Protein 5DLB (pdb70)

Radius of gyration: 21.15 Å; Cα contacts (8 Å, |Δi|>4): 515; chains: 1; bounding box: 57×49×42 Å

Secondary structure (DSSP, 8-state):
--EEEEEHHHHHHHHHHHT-----GGG----S--SHHHHHHHHHHHHHHHHHTTSB-TT-PBPHHHHHHHHHHHS-SEEEEEEEE---EEEEEEE-TTT---EEEEEEETTEEEEEEE---SGGGHHHHHHTTS--PPBP-S--EEEEHHHHHHHHHHHHTT--HHHHHHHHT--GGGHHHHHHHTSSS-EEEEEEEEE-SSS---B-S--EEEEEETTEEEEEEEEE-TTS-EEEEEEE--HHHHHHHHHHHHHTSSS----

Solvent-accessible surface area: 12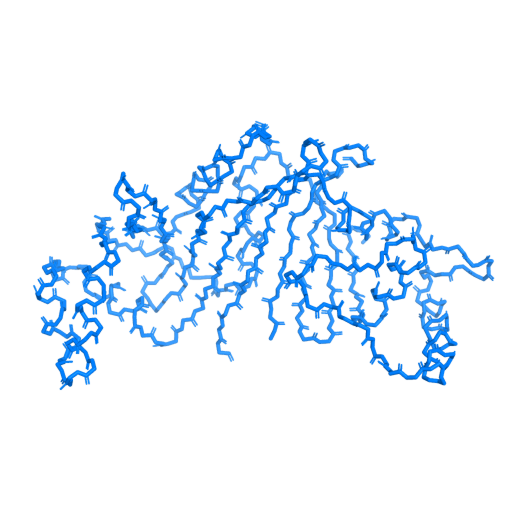787 Å² total; per-residue (Å²): 157,63,48,25,105,3,42,11,41,6,0,18,4,1,0,60,85,34,62,3,46,88,13,27,152,2,0,37,11,106,65,51,60,93,52,96,77,88,23,78,67,20,63,49,125,6,119,79,45,2,63,94,99,60,22,13,51,116,131,36,89,18,49,100,47,5,12,30,11,0,65,1,0,17,99,24,69,47,27,0,17,1,74,15,71,46,157,119,44,57,0,1,2,0,9,4,58,63,96,62,116,51,0,0,12,0,28,13,88,57,106,81,0,39,0,42,3,57,93,4,85,39,25,153,19,2,18,103,14,2,16,84,11,18,54,85,110,86,51,2,110,34,77,116,38,66,23,40,124,147,53,17,58,145,7,61,53,70,63,191,101,65,68,62,54,87,40,2,5,80,69,40,52,9,83,121,94,3,38,74,9,2,90,6,6,96,56,53,96,92,9,43,0,80,0,35,0,0,2,54,64,84,61,60,74,57,73,6,93,29,23,4,20,2,9,3,3,99,34,5,23,0,3,20,34,26,67,130,36,208,77,20,36,57,45,18,44,15,19,24,3,48,81,160,28,2,9,57,8,0,68,110,9,4,62,92,9,103,53,27,90,27,94

Nearest PDB structures (foldseek):
  5dlb-assembly1_A  TM=1.004E+00  e=1.150E-56  Mycobacterium marinum M
  4l4w-assembly1_A  TM=9.235E-01  e=9.247E-38  Mycolicibacterium smegmatis MC2 155
  4w4j-assembly2_B  TM=9.077E-01  e=9.979E-37  Mycolicibacterium smegmatis MC2 155
  4rcl-assembly1_A  TM=8.877E-01  e=6.692E-36  Mycolicibacterium smegmatis MC2 155
  4rcl-assembly2_B  TM=8.724E-01  e=5.735E-31  Mycolicibacterium smegmatis MC2 155

B-factor: mean 40.36, std 13.99, range [22.15, 113.04]

Foldseek 3Di:
DQKDKDFLLLLCLLCVVLPFNDFPVQLVSDDPDDDVVVVVVSNVVNQVVCVVVVQADPVGDGNPNSSVQSCQRRPAQKKKWKCKDAPNWTKMWGARPVPDCGIWIWIHDPRMIMIGSDNDDALLVCPVVNCPRFDPFAWFDDDKDKDWPVLVVVLVVCVVVVDDPVVSCVVVPDPPVCVVVVVFQVDDRKMKMWIKMWGCDVVDIDIQPWIKMWMQGPRGIWIWGWDQDPVGTIMIMIDIPDSVVVRVSVLVNLCVDPVRDPD

InterPro domains:
  IPR025734 EspG family [PF14011] (11-272)

Sequence (263 aa):
PNAVELTVENAWFIAEMVGAGTFPWVLAITTPYSDEAQRSAFFARQRDELTQLGLLSSDGVVNPAVAEWIKVVCFPERWLDLRYVGPLLRGIVAQSAGIMFNTVVALRNAQLVTFTAMDIDDPRALVPVLGVGLSARPPARFEEFSMPMRVGARADERLRSGESLDEVLDYLGIPVSARPVVQAVFSGPRSYVEIVAGCNRDGEHTTTDVGLSIVDTTAGRVLVSPSRAFDGEWVSTFSAGTPFATAVAIDQLIANLPDGQWF

Structure (mmCIF, N/CA/C/O backbone):
data_5DLB
#
_entry.id   5DLB
#
_cell.length_a   112.206
_cell.length_b   46.019
_cell.length_c   58.006
_cell.angle_alpha   90.000
_cell.angle_beta   92.240
_cell.angle_gamma   90.000
#
_symmetry.space_group_name_H-M   'C 1 2 1'
#
loop_
_entity.id
_entity.type
_entity.pdbx_description
1 polymer 'chaperone EspG3'
2 non-polymer '3-CYCLOHEXYL-1-PROPYLSULFONIC ACID'
3 non-polymer GLYCEROL
4 non-polymer 'SULFATE ION'
5 non-polymer 'PLATINUM (II) ION'
6 non-polymer 'THIOCYANATE ION'
7 water water
#
loop_
_atom_site.group_PDB
_atom_site.id
_atom_site.type_symbol
_atom_site.label_atom_id
_atom_site.label_alt_id
_atom_site.label_comp_id
_atom_site.label_asym_id
_atom_site.label_entity_id
_atom_site.label_seq_id
_atom_site.pdbx_PDB_ins_code
_atom_site.Cartn_x
_atom_site.Cartn_y
_atom_site.Cartn_z
_atom_site.occupancy
_atom_site.B_iso_or_equiv
_atom_site.auth_seq_id
_atom_site.auth_comp_id
_atom_site.auth_asym_id
_atom_site.auth_atom_id
_atom_site.pdbx_PDB_model_num
ATOM 1 N N . PRO A 1 22 ? 8.781 61.594 -9.236 1.00 49.49 5 PRO A N 1
ATOM 2 C CA . PRO A 1 22 ? 8.644 62.374 -10.485 1.00 49.06 5 PRO A CA 1
ATOM 3 C C . PRO A 1 22 ? 9.701 61.974 -11.543 1.00 46.37 5 PRO A C 1
ATOM 4 O O . PRO A 1 22 ? 9.479 62.116 -12.742 1.00 47.40 5 PRO A O 1
ATOM 8 N N . ASN A 1 23 ? 10.842 61.551 -11.038 1.00 43.62 6 ASN A N 1
ATOM 9 C CA . ASN A 1 23 ? 11.920 60.924 -11.771 1.00 41.54 6 ASN A CA 1
ATOM 10 C C . ASN A 1 23 ? 11.861 59.402 -11.689 1.00 36.95 6 ASN A C 1
ATOM 11 O O . ASN A 1 23 ? 12.807 58.749 -12.050 1.00 35.69 6 ASN A O 1
ATOM 16 N N . ALA A 1 24 ? 10.782 58.824 -11.177 1.00 34.62 7 ALA A N 1
ATOM 17 C CA . ALA A 1 24 ? 10.675 57.372 -11.092 1.00 32.71 7 ALA A CA 1
ATOM 18 C C . ALA A 1 24 ? 9.221 56.945 -11.031 1.00 32.63 7 ALA A C 1
ATOM 19 O O . ALA A 1 24 ? 8.369 57.660 -10.469 1.00 33.03 7 ALA A O 1
ATOM 21 N N . VAL A 1 25 ? 8.974 55.763 -11.554 1.00 31.34 8 VAL A N 1
ATOM 22 C CA . VAL A 1 25 ? 7.672 55.178 -11.541 1.00 31.77 8 VAL A CA 1
ATOM 23 C C . VAL A 1 25 ? 7.837 53.702 -11.292 1.00 31.02 8 VAL A C 1
ATOM 24 O O . VAL A 1 25 ? 8.742 53.086 -11.830 1.00 29.70 8 VAL A O 1
ATOM 28 N N . GLU A 1 26 ? 6.996 53.163 -10.400 1.00 31.41 9 GLU A N 1
ATOM 29 C CA . GLU A 1 26 ? 6.887 51.718 -10.256 1.00 31.61 9 GLU A CA 1
ATOM 30 C C . GLU A 1 26 ? 5.678 51.223 -11.059 1.00 31.11 9 GLU A C 1
ATOM 31 O O . GLU A 1 26 ? 4.590 51.749 -10.913 1.00 31.49 9 GLU A O 1
ATOM 37 N N . LEU A 1 27 ? 5.840 50.139 -11.803 1.00 29.96 10 LEU A N 1
ATOM 38 C CA . LEU A 1 27 ? 4.763 49.556 -12.552 1.00 30.18 10 LEU A CA 1
ATOM 39 C C . LEU A 1 27 ? 4.700 48.069 -12.336 1.00 29.63 10 LEU A C 1
ATOM 40 O O . LEU A 1 27 ? 5.657 47.465 -11.883 1.00 28.68 10 LEU A O 1
ATOM 45 N N . THR A 1 28 ? 3.600 47.465 -12.761 1.00 30.05 11 THR A N 1
ATOM 46 C CA . THR A 1 28 ? 3.547 46.024 -12.868 1.00 30.27 11 THR A CA 1
ATOM 47 C C . THR A 1 28 ? 4.261 45.702 -14.150 1.00 29.83 11 THR A C 1
ATOM 48 O O . THR A 1 28 ? 4.411 46.570 -15.073 1.00 29.62 11 THR A O 1
ATOM 52 N N . VAL A 1 29 ? 4.677 44.456 -14.255 1.00 30.13 12 VAL A N 1
ATOM 53 C CA . VAL A 1 29 ? 5.391 44.063 -15.476 1.00 30.06 12 VAL A CA 1
ATOM 54 C C . VAL A 1 29 ? 4.404 44.084 -16.620 1.00 30.89 12 VAL A C 1
ATOM 55 O O . VAL A 1 29 ? 4.786 44.247 -17.781 1.00 30.76 12 VAL A O 1
ATOM 59 N N . GLU A 1 30 ? 3.120 43.913 -16.319 1.00 31.94 13 GLU A N 1
ATOM 60 C CA . GLU A 1 30 ? 2.105 43.906 -17.378 1.00 32.97 13 GLU A CA 1
ATOM 61 C C . GLU A 1 30 ? 1.840 45.318 -17.852 1.00 31.94 13 GLU A C 1
ATOM 62 O O . GLU A 1 30 ? 1.689 45.555 -19.057 1.00 31.83 13 GLU A O 1
ATOM 68 N N . ASN A 1 31 ? 1.795 46.247 -16.899 1.00 30.84 14 ASN A N 1
ATOM 69 C CA . ASN A 1 31 ? 1.710 47.675 -17.195 1.00 30.37 14 ASN A CA 1
ATOM 70 C C . ASN A 1 31 ? 2.859 48.096 -18.161 1.00 29.45 14 ASN A C 1
ATOM 71 O O . ASN A 1 31 ? 2.657 48.851 -19.117 1.00 29.53 14 ASN A O 1
ATOM 76 N N . ALA A 1 32 ? 4.043 47.652 -17.822 1.00 28.67 15 ALA A N 1
ATOM 77 C CA . ALA A 1 32 ? 5.251 48.002 -18.565 1.00 28.30 15 ALA A CA 1
ATOM 78 C C . ALA A 1 32 ? 5.143 47.474 -19.990 1.00 29.06 15 ALA A C 1
ATOM 79 O O . ALA A 1 32 ? 5.448 48.218 -20.962 1.00 29.48 15 ALA A O 1
ATOM 81 N N . TRP A 1 33 ? 4.719 46.215 -20.131 1.00 29.90 16 TRP A N 1
ATOM 82 C CA . TRP A 1 33 ? 4.564 45.562 -21.433 1.00 31.23 16 TRP A CA 1
ATOM 83 C C . TRP A 1 33 ? 3.590 46.348 -22.302 1.00 31.27 16 TRP A C 1
ATOM 84 O O . TRP A 1 33 ? 3.837 46.595 -23.471 1.00 31.37 16 TRP A O 1
ATOM 95 N N . PHE A 1 34 ? 2.456 46.759 -21.718 1.00 30.97 17 PHE A N 1
ATOM 96 C CA . PHE A 1 34 ? 1.471 47.575 -22.436 1.00 31.41 17 PHE A CA 1
ATOM 97 C C . PHE A 1 34 ? 2.004 48.907 -22.990 1.00 30.69 17 PHE A C 1
ATOM 98 O O . PHE A 1 34 ? 1.686 49.316 -24.106 1.00 31.30 17 PHE A O 1
ATOM 106 N N . ILE A 1 35 ? 2.826 49.584 -22.209 1.00 29.57 18 ILE A N 1
ATOM 107 C CA . ILE A 1 35 ? 3.340 50.878 -22.586 1.00 29.35 18 ILE A CA 1
ATOM 108 C C . ILE A 1 35 ? 4.383 50.674 -23.656 1.00 29.46 18 ILE A C 1
ATOM 109 O O . ILE A 1 35 ? 4.396 51.404 -24.686 1.00 29.81 18 ILE A O 1
ATOM 114 N N . ALA A 1 36 ? 5.148 49.610 -23.492 1.00 29.31 19 ALA A N 1
ATOM 115 C CA . ALA A 1 36 ? 6.135 49.228 -24.554 1.00 29.97 19 ALA A CA 1
ATOM 116 C C . ALA A 1 36 ? 5.429 49.046 -25.897 1.00 31.66 19 ALA A C 1
ATOM 117 O O . ALA A 1 36 ? 5.901 49.537 -26.965 1.00 32.10 19 ALA A O 1
ATOM 119 N N . GLU A 1 37 ? 4.310 48.348 -25.852 1.00 33.07 20 GLU A N 1
ATOM 120 C CA . GLU A 1 37 ? 3.488 48.126 -27.041 1.00 35.43 20 GLU A CA 1
ATOM 121 C C . GLU A 1 37 ? 2.966 49.488 -27.522 1.00 35.52 20 GLU A C 1
ATOM 122 O O . GLU A 1 37 ? 3.083 49.821 -28.701 1.00 36.05 20 GLU A O 1
ATOM 128 N N . MET A 1 38 ? 2.409 50.308 -26.626 1.00 35.13 21 MET A N 1
ATOM 129 C CA . MET A 1 38 ? 1.930 51.639 -27.044 1.00 35.93 21 MET A CA 1
ATOM 130 C C . MET A 1 38 ? 2.979 52.555 -27.672 1.00 36.05 21 MET A C 1
ATOM 131 O O . MET A 1 38 ? 2.648 53.271 -28.635 1.00 37.28 21 MET A O 1
ATOM 136 N N . VAL A 1 39 ? 4.219 52.495 -27.206 1.00 34.74 22 VAL A N 1
ATOM 137 C CA . VAL A 1 39 ? 5.260 53.318 -27.796 1.00 35.47 22 VAL A CA 1
ATOM 138 C C . VAL A 1 39 ? 5.854 52.724 -29.064 1.00 36.22 22 VAL A C 1
ATOM 139 O O . VAL A 1 39 ? 6.609 53.397 -29.787 1.00 37.55 22 VAL A O 1
ATOM 143 N N . GLY A 1 40 ? 5.475 51.498 -29.424 1.00 36.28 23 GLY A N 1
ATOM 144 C CA . GLY A 1 40 ? 5.999 50.930 -30.664 1.00 37.06 23 GLY A CA 1
ATOM 145 C C . GLY A 1 40 ? 7.151 49.968 -30.507 1.00 36.88 23 GLY A C 1
ATOM 146 O O . GLY A 1 40 ? 7.663 49.452 -31.522 1.00 38.25 23 GLY A O 1
ATOM 147 N N . ALA A 1 41 ? 7.511 49.617 -29.261 1.00 35.89 24 ALA A N 1
ATOM 148 C CA . ALA A 1 41 ? 8.641 48.780 -29.014 1.00 35.81 24 ALA A CA 1
ATOM 149 C C . ALA A 1 41 ? 8.133 47.396 -28.894 1.00 36.87 24 ALA A C 1
ATOM 150 O O . ALA A 1 41 ? 7.145 47.122 -28.248 1.00 37.07 24 ALA A O 1
ATOM 152 N N . GLY A 1 42 ? 8.740 46.453 -29.557 1.00 38.74 25 GLY A N 1
ATOM 153 C CA . GLY A 1 42 ? 8.090 45.141 -29.522 1.00 40.69 25 GLY A CA 1
ATOM 154 C C . GLY A 1 42 ? 8.141 44.625 -28.072 1.00 40.21 25 GLY A C 1
ATOM 155 O O . GLY A 1 42 ? 7.179 44.081 -27.508 1.00 43.02 25 GLY A O 1
ATOM 156 N N . THR A 1 43 ? 9.307 44.809 -27.491 1.00 38.86 26 THR A N 1
ATOM 157 C CA . THR A 1 43 ? 9.768 43.924 -26.450 1.00 37.62 26 THR A CA 1
ATOM 158 C C . THR A 1 43 ? 10.797 44.706 -25.657 1.00 35.30 26 THR A C 1
ATOM 159 O O . THR A 1 43 ? 11.259 45.735 -26.089 1.00 35.53 26 THR A O 1
ATOM 163 N N . PHE A 1 44 ? 11.076 44.239 -24.458 1.00 32.79 27 PHE A N 1
ATOM 164 C CA . PHE A 1 44 ? 12.146 44.796 -23.635 1.00 31.32 27 PHE A CA 1
ATOM 165 C C . PHE A 1 44 ? 13.436 44.020 -23.799 1.00 31.27 27 PHE A C 1
ATOM 166 O O . PHE A 1 44 ? 13.400 42.872 -24.274 1.00 32.41 27 PHE A O 1
ATOM 174 N N . PRO A 1 45 ? 14.571 44.625 -23.423 1.00 30.47 28 PRO A N 1
ATOM 175 C CA . PRO A 1 45 ? 15.833 43.909 -23.297 1.00 30.98 28 PRO A CA 1
ATOM 176 C C . PRO A 1 45 ? 15.637 42.551 -22.604 1.00 31.02 28 PRO A C 1
ATOM 177 O O . PRO A 1 45 ? 14.959 42.445 -21.620 1.00 30.11 28 PRO A O 1
ATOM 181 N N . TRP A 1 46 ? 16.195 41.544 -23.218 1.00 32.57 29 TRP A N 1
ATOM 182 C CA . TRP A 1 46 ? 16.122 40.186 -22.770 1.00 33.81 29 TRP A CA 1
ATOM 183 C C . TRP A 1 46 ? 16.407 40.028 -21.272 1.00 31.82 29 TRP A C 1
ATOM 184 O O . TRP A 1 46 ? 15.754 39.217 -20.576 1.00 33.01 29 TRP A O 1
ATOM 191 N N . VAL A 1 47 ? 17.410 40.757 -20.784 1.00 29.76 30 VAL A N 1
ATOM 192 C CA . VAL A 1 47 ? 17.808 40.634 -19.386 1.00 28.89 30 VAL A CA 1
ATOM 193 C C . VAL A 1 47 ? 16.617 40.787 -18.437 1.00 28.37 30 VAL A C 1
ATOM 194 O O . VAL A 1 47 ? 16.596 40.124 -17.336 1.00 28.41 30 VAL A O 1
ATOM 198 N N . LEU A 1 48 ? 15.624 41.598 -18.805 1.00 28.26 31 LEU A N 1
ATOM 199 C CA . LEU A 1 48 ? 14.466 41.824 -17.904 1.00 28.39 31 LEU A CA 1
ATOM 200 C C . LEU A 1 48 ? 13.466 40.727 -17.904 1.00 29.69 31 LEU A C 1
ATOM 201 O O . LEU A 1 48 ? 12.649 40.668 -16.995 1.00 31.56 31 LEU A O 1
ATOM 206 N N . ALA A 1 49 ? 13.467 39.856 -18.907 1.00 31.70 32 ALA A N 1
ATOM 207 C CA . ALA A 1 49 ? 12.610 38.679 -18.921 1.00 32.87 32 ALA A CA 1
ATOM 208 C C . ALA A 1 49 ? 11.132 39.114 -18.855 1.00 33.51 32 ALA A C 1
ATOM 209 O O . ALA A 1 49 ? 10.370 38.500 -18.129 1.00 35.18 32 ALA A O 1
ATOM 211 N N . ILE A 1 50 ? 10.755 40.213 -19.515 1.00 33.16 33 ILE A N 1
ATOM 212 C CA . ILE A 1 50 ? 9.407 40.720 -19.431 1.00 33.90 33 ILE A CA 1
ATOM 213 C C . ILE A 1 50 ? 8.742 40.317 -20.711 1.00 36.22 33 ILE A C 1
ATOM 214 O O . ILE A 1 50 ? 8.889 41.012 -21.723 1.00 38.45 33 ILE A O 1
ATOM 219 N N . THR A 1 51 ? 8.033 39.188 -20.680 1.00 37.87 34 THR A N 1
ATOM 220 C CA . THR A 1 51 ? 7.429 38.598 -21.857 1.00 39.39 34 THR A CA 1
ATOM 221 C C . THR A 1 51 ? 5.911 38.802 -21.863 1.00 40.06 34 THR A C 1
ATOM 222 O O . THR A 1 51 ? 5.331 39.347 -20.910 1.00 37.91 34 THR A O 1
ATOM 226 N N . THR A 1 52 ? 5.296 38.397 -22.975 1.00 41.16 35 THR A N 1
ATOM 227 C CA . THR A 1 52 ? 3.885 38.526 -23.200 1.00 42.76 35 THR A CA 1
ATOM 228 C C . THR A 1 52 ? 3.083 37.954 -22.037 1.00 43.17 35 THR A C 1
ATOM 229 O O . THR A 1 52 ? 3.277 36.804 -21.653 1.00 43.52 35 THR A O 1
ATOM 233 N N . PRO A 1 53 ? 2.214 38.786 -21.454 1.00 43.83 36 PRO A N 1
ATOM 234 C CA . PRO A 1 53 ? 1.471 38.446 -20.189 1.00 45.23 36 PRO A CA 1
ATOM 235 C C . PRO A 1 53 ? 0.440 37.344 -20.288 1.00 49.04 36 PRO A C 1
ATOM 236 O O . PRO A 1 53 ? 0.307 36.592 -19.346 1.00 52.45 36 PRO A O 1
ATOM 240 N N . TYR A 1 54 ? -0.191 37.211 -21.444 1.00 52.51 37 TYR A N 1
ATOM 241 C CA . TYR A 1 54 ? -1.336 36.3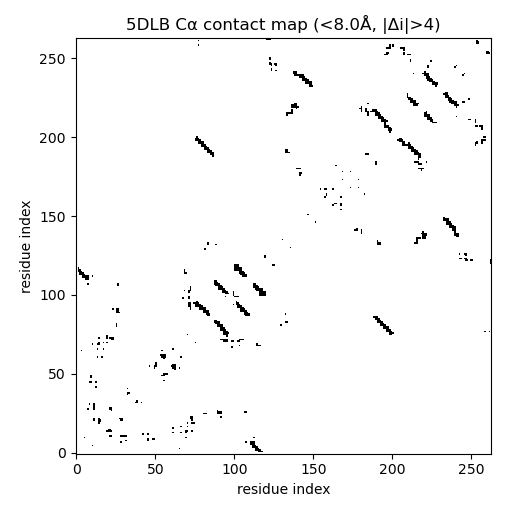42 -21.725 1.00 56.78 37 TYR A CA 1
ATOM 242 C C . TYR A 1 54 ? -0.962 35.254 -22.778 1.00 61.24 37 TYR A C 1
ATOM 243 O O . TYR A 1 54 ? 0.214 35.030 -23.033 1.00 63.36 37 TYR A O 1
ATOM 252 N N . SER A 1 55 ? -1.961 34.609 -23.397 1.00 67.00 38 SER A N 1
ATOM 253 C CA . SER A 1 55 ? -1.776 33.584 -24.462 1.00 69.90 38 SER A CA 1
ATOM 254 C C . SER A 1 55 ? -2.519 33.858 -25.823 1.00 73.75 38 SER A C 1
ATOM 255 O O . SER A 1 55 ? -1.882 34.237 -26.810 1.00 78.75 38 SER A O 1
ATOM 258 N N . ASP A 1 56 ? -3.841 33.691 -25.862 1.00 73.45 39 ASP A N 1
ATOM 259 C CA . ASP A 1 56 ? -4.624 33.735 -27.107 1.00 75.04 39 ASP A CA 1
ATOM 260 C C . ASP A 1 56 ? -4.784 35.129 -27.742 1.00 73.71 39 ASP A C 1
ATOM 261 O O . ASP A 1 56 ? -4.188 36.097 -27.270 1.00 72.45 39 ASP A O 1
ATOM 263 N N . GLU A 1 57 ? -5.570 35.202 -28.827 1.00 75.41 40 GLU A N 1
ATOM 264 C CA . GLU A 1 57 ? -6.185 36.459 -29.315 1.00 75.36 40 GLU A CA 1
ATOM 265 C C . GLU A 1 57 ? -7.245 36.896 -28.309 1.00 76.86 40 GLU A C 1
ATOM 266 O O . GLU A 1 57 ? -7.582 38.103 -28.195 1.00 76.78 40 GLU A O 1
ATOM 268 N N . ALA A 1 58 ? -7.776 35.888 -27.607 1.00 77.41 41 ALA A N 1
ATOM 269 C CA . ALA A 1 58 ? -8.818 36.049 -26.596 1.00 77.02 41 ALA A CA 1
ATOM 270 C C . ALA A 1 58 ? -8.322 36.691 -25.320 1.00 72.83 41 ALA A C 1
ATOM 271 O O . ALA A 1 58 ? -8.968 37.582 -24.772 1.00 74.40 41 ALA A O 1
ATOM 273 N N . GLN A 1 59 ? -7.168 36.250 -24.850 1.00 68.08 42 GLN A N 1
ATOM 274 C CA . GLN A 1 59 ? -6.543 36.874 -23.702 1.00 64.12 42 GLN A CA 1
ATOM 275 C C . GLN A 1 59 ? -6.034 38.264 -24.069 1.00 59.84 42 GLN A C 1
ATOM 276 O O . GLN A 1 59 ? -5.965 39.122 -23.204 1.00 58.10 42 GLN A O 1
ATOM 282 N N . ARG A 1 60 ? -5.750 38.520 -25.350 1.00 56.94 43 ARG A N 1
ATOM 283 C CA . ARG A 1 60 ? -5.119 39.792 -25.714 1.00 53.07 43 ARG A CA 1
ATOM 284 C C . ARG A 1 60 ? -6.070 40.967 -25.474 1.00 51.19 43 ARG A C 1
ATOM 285 O O . ARG A 1 60 ? -5.672 42.027 -24.948 1.00 48.69 43 ARG A O 1
ATOM 287 N N . SER A 1 61 ? -7.319 40.740 -25.831 1.00 51.68 44 SER A N 1
ATOM 288 C CA . SER A 1 61 ? -8.355 41.765 -25.815 1.00 51.75 44 SER A CA 1
ATOM 289 C C . SER A 1 61 ? -8.746 42.202 -24.350 1.00 51.05 44 SER A C 1
ATOM 290 O O . SER A 1 61 ? -8.868 43.395 -24.011 1.00 49.92 44 SER A O 1
ATOM 293 N N . ALA A 1 62 ? -8.888 41.204 -23.486 1.00 51.43 45 ALA A N 1
ATOM 294 C CA . ALA A 1 62 ? -9.102 41.424 -22.053 1.00 50.59 45 ALA A CA 1
ATOM 295 C C . ALA A 1 62 ? -7.898 42.113 -21.415 1.00 47.59 45 ALA A C 1
ATOM 296 O O . ALA A 1 62 ? -8.063 43.082 -20.670 1.00 46.94 45 ALA A O 1
ATOM 298 N N . PHE A 1 63 ? -6.690 41.656 -21.745 1.00 45.74 46 PHE A N 1
ATOM 299 C CA . PHE A 1 63 ? -5.499 42.266 -21.246 1.00 43.17 46 PHE A CA 1
ATOM 300 C C . PHE A 1 63 ? -5.498 43.729 -21.622 1.00 41.57 46 PHE A C 1
ATOM 301 O O . PHE A 1 63 ? -5.279 44.580 -20.785 1.00 40.11 46 PHE A O 1
ATOM 309 N N . PHE A 1 64 ? -5.732 44.033 -22.884 1.00 41.78 47 PHE A N 1
ATOM 310 C CA . PHE A 1 64 ? -5.713 45.430 -23.358 1.00 40.81 47 PHE A CA 1
ATOM 311 C C . PHE A 1 64 ? -6.787 46.268 -22.624 1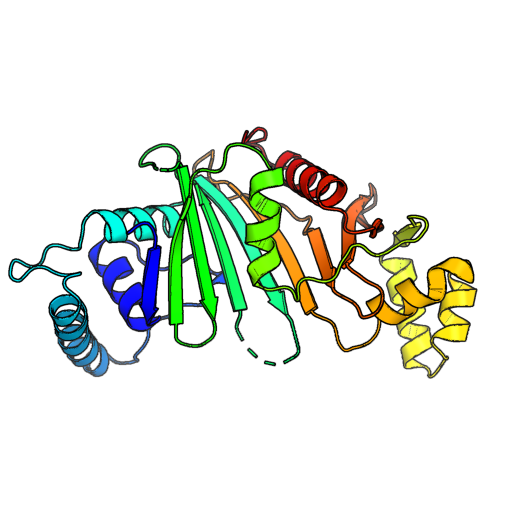.00 40.74 47 PHE A C 1
ATOM 312 O O . PHE A 1 64 ? -6.501 47.370 -22.187 1.00 39.31 47 PHE A O 1
ATOM 320 N N . ALA A 1 65 ? -7.988 45.732 -22.464 1.00 42.22 48 ALA A N 1
ATOM 321 C CA . ALA A 1 65 ? -9.051 46.474 -21.754 1.00 43.03 48 ALA A CA 1
ATOM 322 C C . ALA A 1 65 ? -8.572 46.811 -20.317 1.00 42.21 48 ALA A C 1
ATOM 323 O O . ALA A 1 65 ? -8.636 47.967 -19.902 1.00 41.36 48 ALA A O 1
ATOM 325 N N . ARG A 1 66 ? -8.055 45.802 -19.643 1.00 42.49 49 ARG A N 1
ATOM 326 C CA . ARG A 1 66 ? -7.637 45.908 -18.235 1.00 42.85 49 ARG A CA 1
ATOM 327 C C . ARG A 1 66 ? -6.532 46.920 -18.073 1.00 40.15 49 ARG A C 1
ATOM 328 O O . ARG A 1 66 ? -6.553 47.808 -17.242 1.00 39.15 49 ARG A O 1
ATOM 336 N N . GLN A 1 67 ? -5.557 46.838 -18.993 1.00 38.47 50 GLN A N 1
ATOM 337 C CA . GLN A 1 67 ? -4.411 47.742 -18.922 1.00 36.60 50 GLN A CA 1
ATOM 338 C C . GLN A 1 67 ? -4.770 49.181 -19.286 1.00 36.31 50 GLN A C 1
ATOM 339 O O . GLN A 1 67 ? -4.268 50.059 -18.675 1.00 35.31 50 GLN A O 1
ATOM 345 N N . ARG A 1 68 ? -5.629 49.426 -20.272 1.00 37.14 51 ARG A N 1
ATOM 346 C CA . ARG A 1 68 ? -6.077 50.793 -20.556 1.00 37.46 51 ARG A CA 1
ATOM 347 C C . ARG A 1 68 ? -6.669 51.399 -19.270 1.00 38.66 51 ARG A C 1
ATOM 348 O O . ARG A 1 68 ? -6.361 52.518 -18.857 1.00 38.25 51 ARG A O 1
ATOM 356 N N . ASP A 1 69 ? -7.469 50.589 -18.626 1.00 40.64 52 ASP A N 1
ATOM 357 C CA . ASP A 1 69 ? -8.119 50.983 -17.386 1.00 42.54 52 ASP A CA 1
ATOM 358 C C . ASP A 1 69 ? -7.133 51.275 -16.238 1.00 41.81 52 ASP A C 1
ATOM 359 O O . ASP A 1 69 ? -7.155 52.370 -15.645 1.00 42.04 52 ASP A O 1
ATOM 364 N N . GLU A 1 70 ? -6.201 50.361 -15.988 1.00 41.34 53 GLU A N 1
ATOM 365 C CA . GLU A 1 70 ? -5.192 50.562 -14.954 1.00 41.00 53 GLU A CA 1
ATOM 366 C C . GLU A 1 70 ? -4.254 51.746 -15.201 1.00 40.26 53 GLU A C 1
ATOM 367 O O . GLU A 1 70 ? -3.902 52.466 -14.274 1.00 39.76 53 GLU A O 1
ATOM 373 N N . LEU A 1 71 ? -3.830 51.969 -16.449 1.00 39.95 54 LEU A N 1
ATOM 374 C CA . LEU A 1 71 ? -2.968 53.106 -16.710 1.00 39.59 54 LEU A CA 1
ATOM 375 C C . LEU A 1 71 ? -3.742 54.412 -16.562 1.00 41.15 54 LEU A C 1
ATOM 376 O O . LEU A 1 71 ? -3.184 55.408 -16.169 1.00 41.32 54 LEU A O 1
ATOM 381 N N . THR A 1 72 ? -5.014 54.408 -16.896 1.00 43.59 55 THR A N 1
ATOM 382 C CA . THR A 1 72 ? -5.844 55.595 -16.794 1.00 46.16 55 THR A CA 1
ATOM 383 C C . THR A 1 72 ? -6.011 55.915 -15.296 1.00 48.54 55 THR A C 1
ATOM 384 O O . THR A 1 72 ? -5.619 56.994 -14.873 1.00 49.78 55 THR A O 1
ATOM 388 N N . GLN A 1 73 ? -6.449 54.939 -14.487 1.00 49.66 56 GLN A N 1
ATOM 389 C CA . GLN A 1 73 ? -6.619 55.156 -13.041 1.00 51.53 56 GLN A CA 1
ATOM 390 C C . GLN A 1 73 ? -5.262 55.571 -12.468 1.00 51.82 56 GLN A C 1
ATOM 391 O O . GLN A 1 73 ? -5.212 56.134 -11.370 1.00 52.49 56 GLN A O 1
ATOM 393 N N . LEU A 1 74 ? -4.154 55.308 -13.169 1.00 48.54 57 LEU A N 1
ATOM 394 C CA . LEU A 1 74 ? -2.860 55.744 -12.607 1.00 48.43 57 LEU A CA 1
ATOM 395 C C . LEU A 1 74 ? -2.433 57.146 -13.098 1.00 47.49 57 LEU A C 1
ATOM 396 O O . LEU A 1 74 ? -1.334 57.608 -12.776 1.00 48.20 57 LEU A O 1
ATOM 401 N N . GLY A 1 75 ? -3.286 57.797 -13.867 1.00 47.74 58 GLY A N 1
ATOM 402 C CA . GLY A 1 75 ? -2.932 59.051 -14.568 1.00 46.84 58 GLY A CA 1
ATOM 403 C C . GLY A 1 75 ? -1.776 58.953 -15.561 1.00 44.81 58 GLY A C 1
ATOM 404 O O . GLY A 1 75 ? -1.193 59.972 -15.905 1.00 44.35 58 GLY A O 1
ATOM 405 N N . LEU A 1 76 ? -1.420 57.733 -15.984 1.00 43.03 59 LEU A N 1
ATOM 406 C CA . LEU A 1 76 ? -0.306 57.501 -16.934 1.00 41.25 59 LEU A CA 1
ATOM 407 C C . LEU A 1 76 ? -0.852 57.425 -18.340 1.00 40.85 59 LEU A C 1
ATOM 408 O O . LEU A 1 76 ? -0.082 57.449 -19.276 1.00 41.37 59 LEU A O 1
ATOM 413 N N . LEU A 1 77 ? -2.167 57.378 -18.493 1.00 41.56 60 LEU A N 1
ATOM 414 C CA . LEU A 1 77 ? -2.761 57.340 -19.812 1.00 42.19 60 LEU A CA 1
ATOM 415 C C . LEU A 1 77 ? -3.920 58.298 -19.711 1.00 44.36 60 LEU A C 1
ATOM 416 O O . LEU A 1 77 ? -4.776 58.150 -18.805 1.00 45.49 60 LEU A O 1
ATOM 421 N N . SER A 1 78 ? -3.904 59.293 -20.591 1.00 44.35 61 SER A N 1
ATOM 422 C CA . SER A 1 78 ? -4.913 60.322 -20.619 1.00 46.70 61 SER A CA 1
ATOM 423 C C . SER A 1 78 ? -6.210 59.789 -21.175 1.00 47.87 61 SER A C 1
ATOM 424 O O . SER A 1 78 ? -6.216 58.915 -22.066 1.00 47.35 61 SER A O 1
ATOM 427 N N . SER A 1 79 ? -7.313 60.303 -20.628 1.00 49.28 62 SER A N 1
ATOM 428 C CA . SER A 1 79 ? -8.637 60.133 -21.236 1.00 50.07 62 SER A CA 1
ATOM 429 C C . SER A 1 79 ? -8.623 60.145 -22.800 1.00 49.54 62 SER A C 1
ATOM 430 O O . SER A 1 79 ? -9.355 59.393 -23.453 1.00 49.91 62 SER A O 1
ATOM 433 N N . ASP A 1 80 ? -7.804 61.025 -23.374 1.00 48.56 63 ASP A N 1
ATOM 434 C CA . ASP A 1 80 ? -7.537 61.076 -24.804 1.00 47.72 63 ASP A CA 1
ATOM 435 C C . ASP A 1 80 ? -6.536 60.015 -25.367 1.00 45.86 63 ASP A C 1
ATOM 436 O O . ASP A 1 80 ? -6.266 59.986 -26.578 1.00 45.84 63 ASP A O 1
ATOM 441 N N . GLY A 1 81 ? -6.006 59.139 -24.511 1.00 43.95 64 GLY A N 1
ATOM 442 C CA . GLY A 1 81 ? -5.194 57.998 -24.986 1.00 42.38 64 GLY A CA 1
ATOM 443 C C . GLY A 1 81 ? -3.735 58.284 -25.173 1.00 40.66 64 GLY A C 1
ATOM 444 O O . GLY A 1 81 ? -3.059 57.552 -25.890 1.00 39.62 64 GLY A O 1
ATOM 445 N N . VAL A 1 82 ? -3.243 59.328 -24.493 1.00 40.12 65 VAL A N 1
ATOM 446 C CA . VAL A 1 82 ? -1.852 59.727 -24.593 1.00 39.72 65 VAL A CA 1
ATOM 447 C C . VAL A 1 82 ? -1.028 59.171 -23.391 1.00 38.38 65 VAL A C 1
ATOM 448 O O . VAL A 1 82 ? -1.389 59.337 -22.190 1.00 38.77 65 VAL A O 1
ATOM 452 N N . VAL A 1 83 ? 0.062 58.457 -23.703 1.00 37.29 66 VAL A N 1
ATOM 453 C CA . VAL A 1 83 ? 0.944 57.947 -22.661 1.00 36.44 66 VAL A CA 1
ATOM 454 C C . VAL A 1 83 ? 1.662 59.138 -22.029 1.00 36.24 66 VAL A C 1
ATOM 455 O O . VAL A 1 83 ? 2.106 60.053 -22.721 1.00 36.15 66 VAL A O 1
ATOM 459 N N . ASN A 1 84 ? 1.739 59.147 -20.713 1.00 35.70 67 ASN A N 1
ATOM 460 C CA . ASN A 1 84 ? 2.518 60.151 -20.061 1.00 36.38 67 ASN A CA 1
ATOM 461 C C . ASN A 1 84 ? 3.902 60.320 -20.714 1.00 36.29 67 ASN A C 1
ATOM 462 O O . ASN A 1 84 ? 4.663 59.340 -20.864 1.00 35.73 67 ASN A O 1
ATOM 467 N N . PRO A 1 85 ? 4.227 61.539 -21.156 1.00 37.25 68 PRO A N 1
ATOM 468 C CA . PRO A 1 85 ? 5.367 61.697 -22.061 1.00 37.40 68 PRO A CA 1
ATOM 469 C C . PRO A 1 85 ? 6.720 61.329 -21.400 1.00 36.58 68 PRO A C 1
ATOM 470 O O . PRO A 1 85 ? 7.659 60.815 -22.082 1.00 36.44 68 PRO A O 1
ATOM 474 N N . ALA A 1 86 ? 6.782 61.519 -20.082 1.00 35.49 69 ALA A N 1
ATOM 475 C CA . ALA A 1 86 ? 7.974 61.165 -19.320 1.00 34.37 69 ALA A CA 1
ATOM 476 C C . ALA A 1 86 ? 8.185 59.666 -19.179 1.00 32.82 69 ALA A C 1
ATOM 477 O O . ALA A 1 86 ? 9.281 59.159 -19.493 1.00 32.33 69 ALA A O 1
ATOM 479 N N . VAL A 1 87 ? 7.153 58.936 -18.785 1.00 32.13 70 VAL A N 1
ATOM 480 C CA . VAL A 1 87 ? 7.218 57.481 -18.702 1.00 31.45 70 VAL A CA 1
ATOM 481 C C . VAL A 1 87 ? 7.415 56.854 -20.085 1.00 31.15 70 VAL A C 1
ATOM 482 O O . VAL A 1 87 ? 8.205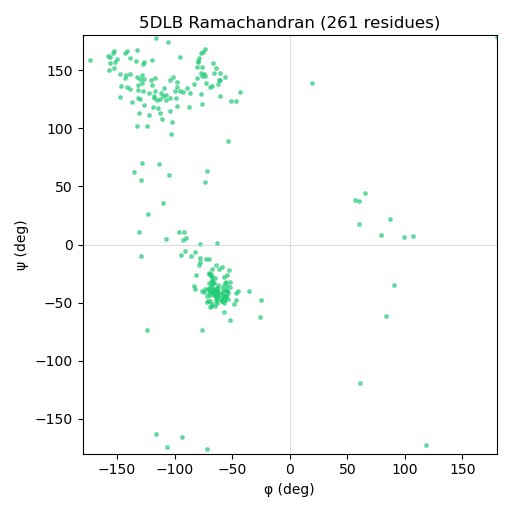 55.917 -20.226 1.00 30.39 70 VAL A O 1
ATOM 486 N N . ALA A 1 88 ? 6.746 57.422 -21.105 1.00 31.57 71 ALA A N 1
ATOM 487 C CA . ALA A 1 88 ? 6.972 56.930 -22.460 1.00 31.82 71 ALA A CA 1
ATOM 488 C C . ALA A 1 88 ? 8.448 57.034 -22.850 1.00 31.99 71 ALA A C 1
ATOM 489 O O . ALA A 1 88 ? 8.990 56.113 -23.433 1.00 31.80 71 ALA A O 1
ATOM 491 N N . GLU A 1 89 ? 9.075 58.178 -22.600 1.00 32.71 72 GLU A N 1
ATOM 492 C CA . GLU A 1 89 ? 10.463 58.397 -22.973 1.00 33.19 72 GLU A CA 1
ATOM 493 C C . GLU A 1 89 ? 11.350 57.401 -22.188 1.00 31.45 72 GLU A C 1
ATOM 494 O O . GLU A 1 89 ? 12.311 56.868 -22.689 1.00 30.76 72 GLU A O 1
ATOM 500 N N . TRP A 1 90 ? 11.008 57.127 -20.942 1.00 30.39 73 TRP A N 1
ATOM 501 C CA . TRP A 1 90 ? 11.905 56.289 -20.133 1.00 29.32 73 TRP A CA 1
ATOM 502 C C . TRP A 1 90 ? 11.850 54.873 -20.660 1.00 28.50 73 TRP A C 1
ATOM 503 O O . TRP A 1 90 ? 12.840 54.207 -20.748 1.00 27.90 73 TRP A O 1
ATOM 514 N N . ILE A 1 91 ? 10.660 54.405 -20.998 1.00 28.65 74 ILE A N 1
ATOM 515 C CA . ILE A 1 91 ? 10.493 53.081 -21.570 1.00 28.40 74 ILE A CA 1
ATOM 516 C C . ILE A 1 91 ? 11.165 52.995 -22.990 1.00 28.76 74 ILE A C 1
ATOM 517 O O . ILE A 1 91 ? 11.755 51.979 -23.371 1.00 28.44 74 ILE A O 1
ATOM 522 N N . LYS A 1 92 ? 11.069 54.047 -23.778 1.00 29.32 75 LYS A N 1
ATOM 523 C CA . LYS A 1 92 ? 11.814 54.055 -25.052 1.00 30.02 75 LYS A CA 1
ATOM 524 C C . LYS A 1 92 ? 13.346 54.005 -24.913 1.00 29.55 75 LYS A C 1
ATOM 525 O O . LYS A 1 92 ? 14.054 53.330 -25.679 1.00 29.70 75 LYS A O 1
ATOM 531 N N . VAL A 1 93 ? 13.870 54.741 -23.947 1.00 28.93 76 VAL A N 1
ATOM 532 C CA . VAL A 1 93 ? 15.310 54.648 -23.654 1.00 28.88 76 VAL A CA 1
ATOM 533 C C . VAL A 1 93 ? 15.736 53.215 -23.334 1.00 28.11 76 VAL A C 1
ATOM 534 O O . VAL A 1 93 ? 16.784 52.764 -23.791 1.00 28.47 76 VAL A O 1
ATOM 538 N N . VAL A 1 94 ? 14.941 52.545 -22.505 1.00 27.20 77 VAL A N 1
ATOM 539 C CA . VAL A 1 94 ? 15.195 51.154 -22.082 1.00 26.52 77 VAL A CA 1
ATOM 540 C C . VAL A 1 94 ? 14.994 50.158 -23.228 1.00 27.04 77 VAL A C 1
ATOM 541 O O . VAL A 1 94 ? 15.791 49.208 -23.378 1.00 27.05 77 VAL A O 1
ATOM 545 N N . CYS A 1 95 ? 13.990 50.432 -24.064 1.00 27.63 78 CYS A N 1
ATOM 546 C CA . CYS A 1 95 ? 13.726 49.537 -25.177 1.00 28.38 78 CYS A CA 1
ATOM 547 C C . CYS A 1 95 ? 14.654 49.784 -26.396 1.00 29.54 78 CYS A C 1
ATOM 548 O O . CYS A 1 95 ? 14.886 48.849 -27.133 1.00 30.20 78 CYS A O 1
ATOM 551 N N . PHE A 1 96 ? 15.169 51.002 -26.549 1.00 29.95 79 PHE A N 1
ATOM 552 C CA . PHE A 1 96 ? 15.910 51.389 -27.782 1.00 31.40 79 PHE A CA 1
ATOM 553 C C . PHE A 1 96 ? 17.248 52.014 -27.343 1.00 31.48 79 PHE A C 1
ATOM 554 O O . PHE A 1 96 ? 17.597 53.129 -27.732 1.00 32.38 79 PHE A O 1
ATOM 562 N N . PRO A 1 97 ? 18.003 51.274 -26.567 1.00 30.85 80 PRO A N 1
ATOM 563 C CA . PRO A 1 97 ? 19.155 51.881 -25.960 1.00 31.36 80 PRO A CA 1
ATOM 564 C C . PRO A 1 97 ? 20.323 51.964 -26.875 1.00 33.25 80 PRO A C 1
ATOM 565 O O . PRO A 1 97 ? 20.567 51.085 -27.714 1.00 34.36 80 PRO A O 1
ATOM 569 N N . GLU A 1 98 ? 21.053 53.041 -26.758 1.00 34.95 81 GLU A N 1
ATOM 570 C CA . GLU A 1 98 ? 22.297 53.179 -27.532 1.00 37.59 81 GLU A CA 1
ATOM 571 C C . GLU A 1 98 ? 23.489 52.470 -26.826 1.00 37.21 81 GLU A C 1
ATOM 572 O O . GLU A 1 98 ? 24.384 51.912 -27.472 1.00 37.61 81 GLU A O 1
ATOM 578 N N . ARG A 1 99 ? 23.519 52.514 -25.488 1.00 36.11 82 ARG A N 1
ATOM 579 C CA . ARG A 1 99 ? 24.556 51.900 -24.663 1.00 36.43 82 ARG A CA 1
ATOM 580 C C . ARG A 1 99 ? 23.822 51.378 -23.420 1.00 32.99 82 ARG 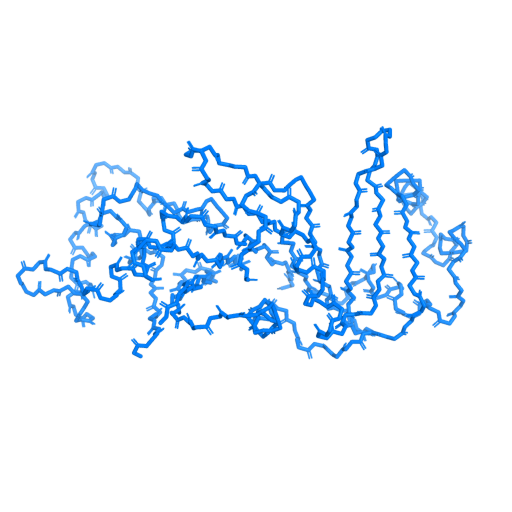A C 1
ATOM 581 O O . ARG A 1 99 ? 22.891 52.011 -22.982 1.00 31.37 82 ARG A O 1
ATOM 589 N N . TRP A 1 100 ? 24.238 50.228 -22.902 1.00 31.78 83 TRP A N 1
ATOM 590 C CA . TRP A 1 100 ? 23.610 49.669 -21.710 1.00 29.77 83 TRP A CA 1
ATOM 591 C C . TRP A 1 100 ? 24.550 48.785 -20.861 1.00 29.29 83 TRP A C 1
ATOM 592 O O . TRP A 1 100 ? 25.573 48.294 -21.331 1.00 29.73 83 TRP A O 1
ATOM 603 N N . LEU A 1 101 ? 24.185 48.665 -19.582 1.00 28.01 84 LEU A N 1
ATOM 604 C CA . LEU A 1 101 ? 24.671 47.576 -18.702 1.00 27.38 84 LEU A CA 1
ATOM 605 C C . LEU A 1 101 ? 23.577 46.648 -18.329 1.00 26.71 84 LEU A C 1
ATOM 606 O O . LEU A 1 101 ? 22.557 47.114 -17.764 1.00 26.12 84 LEU A O 1
ATOM 611 N N . ASP A 1 102 ? 23.744 45.348 -18.578 1.00 27.09 85 ASP A N 1
ATOM 612 C CA . ASP A 1 102 ? 22.745 44.352 -18.244 1.00 27.37 85 ASP A CA 1
ATOM 613 C C . ASP A 1 102 ? 23.098 43.844 -16.861 1.00 26.80 85 ASP A C 1
ATOM 614 O O . ASP A 1 102 ? 24.265 43.606 -16.605 1.00 27.37 85 ASP A O 1
ATOM 619 N N . LEU A 1 103 ? 22.139 43.789 -15.945 1.00 26.33 86 LEU A N 1
ATOM 620 C CA . LEU A 1 103 ? 22.464 43.368 -14.596 1.00 25.98 86 LEU A CA 1
ATOM 621 C C . LEU A 1 103 ? 21.710 42.117 -14.227 1.00 26.15 86 LEU A C 1
ATOM 622 O O . LEU A 1 103 ? 20.480 42.170 -14.125 1.00 27.00 86 LEU A O 1
ATOM 627 N N . ARG A 1 104 ? 22.364 41.008 -13.937 1.00 25.78 87 ARG A N 1
ATOM 628 C CA . ARG A 1 104 ? 21.641 39.837 -13.527 1.00 26.04 87 ARG A CA 1
ATOM 629 C C . ARG A 1 104 ? 21.977 39.561 -12.033 1.00 25.00 87 ARG A C 1
ATOM 630 O O . ARG A 1 104 ? 23.139 39.278 -11.727 1.00 24.46 87 ARG A O 1
ATOM 638 N N . TYR A 1 105 ? 21.001 39.706 -11.154 1.00 24.28 88 TYR A N 1
ATOM 639 C CA . TYR A 1 105 ? 21.250 39.549 -9.703 1.00 24.04 88 TYR A CA 1
ATOM 640 C C . TYR A 1 105 ? 20.849 38.161 -9.259 1.00 24.87 88 TYR A C 1
ATOM 641 O O . TYR A 1 105 ? 19.874 37.601 -9.766 1.00 25.53 88 TYR A O 1
ATOM 650 N N . VAL A 1 106 ? 21.641 37.552 -8.379 1.00 25.36 89 VAL A N 1
ATOM 651 C CA . VAL A 1 106 ? 21.286 36.276 -7.808 1.00 26.72 89 VAL A CA 1
ATOM 652 C C . VAL A 1 106 ? 21.392 36.415 -6.296 1.00 27.53 89 VAL A C 1
ATOM 653 O O . VAL A 1 106 ? 22.260 37.098 -5.794 1.00 26.37 89 VAL A O 1
ATOM 657 N N . GLY A 1 107 ? 20.510 35.721 -5.615 1.00 29.00 90 GLY A N 1
ATOM 658 C CA . GLY A 1 107 ? 20.560 35.644 -4.173 1.00 30.40 90 GLY A CA 1
ATOM 659 C C . GLY A 1 107 ? 19.440 34.800 -3.647 1.00 31.99 90 GLY A C 1
ATOM 660 O O . GLY A 1 107 ? 18.611 34.348 -4.377 1.00 31.64 90 GLY A O 1
ATOM 661 N N . PRO A 1 108 ? 19.398 34.618 -2.319 1.00 34.31 91 PRO A N 1
ATOM 662 C CA . PRO A 1 108 ? 18.401 33.777 -1.715 1.00 36.70 91 PRO A CA 1
ATOM 663 C C . PRO A 1 108 ? 17.086 34.558 -1.835 1.00 39.11 91 PRO A C 1
ATOM 664 O O . PRO A 1 108 ? 16.008 34.041 -1.514 1.00 43.55 91 PRO A O 1
ATOM 668 N N . LEU A 1 117 ? 13.611 36.493 -9.252 1.00 43.17 100 LEU A N 1
ATOM 669 C CA . LEU A 1 117 ? 13.872 37.318 -10.433 1.00 43.57 100 LEU A CA 1
ATOM 670 C C . LEU A 1 117 ? 14.143 38.805 -10.110 1.00 40.01 100 LEU A C 1
ATOM 671 O O . LEU A 1 117 ? 13.165 39.608 -10.018 1.00 39.99 100 LEU A O 1
ATOM 676 N N . LEU A 1 118 ? 15.429 39.139 -9.862 1.00 36.35 101 LEU A N 1
ATOM 677 C CA . LEU A 1 118 ? 15.940 40.520 -9.842 1.00 32.13 101 LEU A CA 1
ATOM 678 C C . LEU A 1 118 ? 16.872 40.837 -10.994 1.00 29.60 101 LEU A C 1
ATOM 679 O O . LEU A 1 118 ? 18.010 40.290 -11.094 1.00 28.78 101 LEU A O 1
ATOM 684 N N . ARG A 1 119 ? 16.367 41.658 -11.941 1.00 27.67 102 ARG A N 1
ATOM 685 C CA . ARG A 1 119 ? 17.052 41.920 -13.184 1.00 27.18 102 ARG A CA 1
ATOM 686 C C . ARG A 1 119 ? 17.037 43.439 -13.417 1.00 25.88 102 ARG A C 1
ATOM 687 O O . ARG A 1 119 ? 16.121 44.162 -13.097 1.00 25.35 102 ARG A O 1
ATOM 695 N N . GLY A 1 120 ? 18.099 43.941 -13.972 1.00 25.07 103 GLY A N 1
ATOM 696 C CA . GLY A 1 120 ? 18.141 45.328 -14.269 1.00 24.85 103 GLY A CA 1
ATOM 697 C C . GLY A 1 120 ? 18.830 45.623 -15.574 1.00 24.81 103 GLY A C 1
ATOM 698 O O . GLY A 1 120 ? 19.493 44.756 -16.166 1.00 25.00 103 GLY A O 1
ATOM 699 N N . ILE A 1 121 ? 18.619 46.846 -15.973 1.00 24.81 104 ILE A N 1
ATOM 700 C CA . ILE A 1 121 ? 19.384 47.467 -17.082 1.00 25.41 104 ILE A CA 1
ATOM 701 C C . ILE A 1 121 ? 19.577 48.969 -16.813 1.00 25.49 104 ILE A C 1
ATOM 702 O O . ILE A 1 121 ? 18.690 49.648 -16.396 1.00 25.93 104 ILE A O 1
ATOM 707 N N . VAL A 1 122 ? 20.784 49.459 -17.053 1.00 25.77 105 VAL A N 1
ATOM 708 C CA . VAL A 1 122 ? 21.139 50.817 -17.093 1.00 26.34 105 VAL A CA 1
ATOM 709 C C . VAL A 1 122 ? 21.291 51.166 -18.591 1.00 27.14 105 VAL A C 1
ATOM 710 O O . VAL A 1 122 ? 22.174 50.611 -19.260 1.00 27.36 105 VAL A O 1
ATOM 714 N N . ALA A 1 123 ? 20.420 52.040 -19.050 1.00 27.39 106 ALA A N 1
ATOM 715 C CA . ALA A 1 123 ? 20.313 52.376 -20.456 1.00 28.72 106 ALA A CA 1
ATOM 716 C C . ALA A 1 123 ? 20.560 53.840 -20.696 1.00 30.34 106 ALA A C 1
ATOM 717 O O . ALA A 1 123 ? 20.054 54.701 -19.969 1.00 29.72 106 ALA A O 1
ATOM 719 N N . GLN A 1 124 ? 21.251 54.154 -21.819 1.00 32.97 107 GLN A N 1
ATOM 720 C CA . GLN A 1 124 ? 21.437 55.504 -22.259 1.00 35.71 107 GLN A CA 1
ATOM 721 C C . GLN A 1 124 ? 21.070 55.497 -23.764 1.00 37.66 107 GLN A C 1
ATOM 722 O O . GLN A 1 124 ? 21.390 54.535 -24.469 1.00 36.76 107 GLN A O 1
ATOM 728 N N . SER A 1 125 ? 20.339 56.513 -24.183 1.00 40.44 108 SER A N 1
ATOM 729 C CA . SER A 1 125 ? 19.891 56.594 -25.553 1.00 44.92 108 SER A CA 1
ATOM 730 C C . SER A 1 125 ? 20.170 58.015 -25.921 1.00 49.82 108 SER A C 1
ATOM 731 O O . SER A 1 125 ? 19.244 58.790 -26.205 1.00 53.11 108 SER A O 1
ATOM 734 N N . ALA A 1 126 ? 21.470 58.338 -25.879 1.00 53.56 109 ALA A N 1
ATOM 735 C CA . ALA A 1 126 ? 22.006 59.720 -26.111 1.00 58.45 109 ALA A CA 1
ATOM 736 C C . ALA A 1 126 ? 21.144 60.653 -26.960 1.00 61.70 109 ALA A C 1
ATOM 737 O O . ALA A 1 126 ? 20.943 61.814 -26.564 1.00 65.41 109 ALA A O 1
ATOM 739 N N . GLY A 1 127 ? 20.656 60.179 -28.108 1.00 62.48 110 GLY A N 1
ATOM 740 C CA . GLY A 1 127 ? 19.745 60.975 -28.908 1.00 66.56 110 GLY A CA 1
ATOM 741 C C . GLY A 1 127 ? 18.523 61.534 -28.159 1.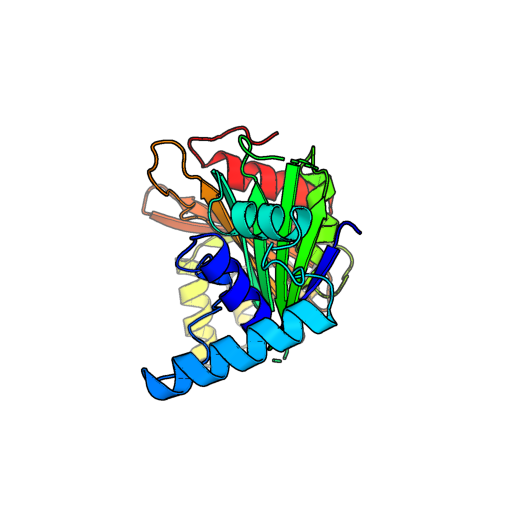00 69.17 110 GLY A C 1
ATOM 742 O O . GLY A 1 127 ? 18.365 62.760 -27.971 1.00 75.96 110 GLY A O 1
ATOM 743 N N . ILE A 1 128 ? 17.652 60.649 -27.700 1.00 66.65 111 ILE A N 1
ATOM 744 C CA . ILE A 1 128 ? 16.370 61.106 -27.222 1.00 63.95 111 ILE A CA 1
ATOM 745 C C . ILE A 1 128 ? 16.618 61.906 -25.898 1.00 64.38 111 ILE A C 1
ATOM 746 O O . ILE A 1 128 ? 16.202 63.067 -25.812 1.00 67.26 111 ILE A O 1
ATOM 751 N N . MET A 1 129 ? 17.386 61.366 -24.940 1.00 61.43 112 MET A N 1
ATOM 752 C CA . MET A 1 129 ? 17.598 62.057 -23.598 1.00 61.39 112 MET A CA 1
ATOM 753 C C . MET A 1 129 ? 19.009 62.718 -23.367 1.00 61.18 112 MET A C 1
ATOM 754 O O . MET A 1 129 ? 20.032 62.093 -23.007 1.00 55.60 112 MET A O 1
ATOM 759 N N . PHE A 1 139 ? 18.567 64.609 -17.216 1.00 48.66 122 PHE A N 1
ATOM 760 C CA . PHE A 1 139 ? 18.736 63.155 -17.229 1.00 47.59 122 PHE A CA 1
ATOM 761 C C . PHE A 1 139 ? 19.321 62.629 -18.536 1.00 45.76 122 PHE A C 1
ATOM 762 O O . PHE A 1 139 ? 18.954 63.099 -19.635 1.00 47.30 122 PHE A O 1
ATOM 770 N N . ASN A 1 140 ? 20.241 61.670 -18.399 1.00 42.63 123 ASN A N 1
ATOM 771 C CA . ASN A 1 140 ? 20.852 60.956 -19.506 1.00 41.06 123 ASN A CA 1
ATOM 772 C C . ASN A 1 140 ? 20.887 59.431 -19.409 1.00 38.53 123 ASN A C 1
ATOM 773 O O . ASN A 1 140 ? 21.540 58.760 -20.231 1.00 38.51 123 ASN A O 1
ATOM 778 N N . THR A 1 141 ? 20.173 58.864 -18.431 1.00 35.71 124 THR A N 1
ATOM 779 C CA . THR A 1 141 ? 20.246 57.451 -18.147 1.00 33.52 124 THR A CA 1
ATOM 780 C C . THR A 1 141 ? 18.867 57.027 -17.653 1.00 31.86 124 THR A C 1
ATOM 781 O O . THR A 1 141 ? 18.181 57.776 -16.931 1.00 32.31 124 THR A O 1
ATOM 785 N N . VAL A 1 142 ? 18.464 55.813 -17.950 1.00 30.01 125 VAL A N 1
ATOM 786 C CA . VAL A 1 142 ? 17.275 55.297 -17.341 1.00 28.71 125 VAL A CA 1
ATOM 787 C C . VAL A 1 142 ? 17.624 53.981 -16.743 1.00 27.70 125 VAL A C 1
ATOM 788 O O . VAL A 1 142 ? 18.211 53.155 -17.389 1.00 27.62 125 VAL A O 1
ATOM 792 N N . VAL A 1 143 ? 17.241 53.746 -15.495 1.00 27.29 126 VAL A N 1
ATOM 793 C CA . VAL A 1 143 ? 17.518 52.492 -14.876 1.00 26.48 126 VAL A CA 1
ATOM 794 C C . VAL A 1 143 ? 16.195 51.764 -14.731 1.00 25.97 126 VAL A C 1
ATOM 795 O O . VAL A 1 143 ? 15.247 52.269 -14.087 1.00 26.11 126 VAL A O 1
ATOM 799 N N . ALA A 1 144 ? 16.160 50.539 -15.220 1.00 25.26 127 ALA A N 1
ATOM 800 C CA . ALA A 1 144 ? 15.063 49.657 -14.995 1.00 25.26 127 ALA A CA 1
ATOM 801 C C . ALA A 1 144 ? 15.437 48.479 -14.092 1.00 25.20 127 ALA A C 1
ATOM 802 O O . ALA A 1 144 ? 16.430 47.810 -14.277 1.00 24.95 127 ALA A O 1
ATOM 804 N N . LEU A 1 145 ? 14.610 48.254 -13.089 1.00 25.45 128 LEU A N 1
ATOM 805 C CA . LEU A 1 145 ? 14.888 47.205 -12.107 1.00 25.83 128 LEU A CA 1
ATOM 806 C C . LEU A 1 145 ? 13.629 46.392 -11.953 1.00 25.97 128 LEU A C 1
ATOM 807 O O . LEU A 1 145 ? 12.610 46.913 -11.480 1.00 26.65 128 LEU A O 1
ATOM 812 N N . ARG A 1 146 ? 13.669 45.144 -12.383 1.00 26.38 129 ARG A N 1
ATOM 813 C CA . ARG A 1 146 ? 12.520 44.286 -12.349 1.00 28.64 129 ARG A CA 1
ATOM 814 C C . ARG A 1 146 ? 12.716 43.315 -11.166 1.00 30.07 129 ARG A C 1
ATOM 815 O O . ARG A 1 146 ? 13.685 42.587 -11.169 1.00 29.95 129 ARG A O 1
ATOM 823 N N . ASN A 1 147 ? 11.731 43.261 -10.283 1.00 31.17 130 ASN A N 1
ATOM 824 C CA . ASN A 1 147 ? 11.738 42.370 -9.086 1.00 34.33 130 ASN A CA 1
ATOM 825 C C . ASN A 1 147 ? 10.390 41.663 -9.020 1.00 35.36 130 ASN A C 1
ATOM 826 O O . ASN A 1 147 ? 9.361 42.314 -8.685 1.00 34.34 130 ASN A O 1
ATOM 831 N N . ALA A 1 148 ? 10.385 40.390 -9.446 1.00 35.50 131 ALA A N 1
ATOM 832 C CA . ALA A 1 148 ? 9.203 39.584 -9.504 1.00 36.89 131 ALA A CA 1
ATOM 833 C C . ALA A 1 148 ? 8.135 40.209 -10.465 1.00 37.58 131 ALA A C 1
ATOM 834 O O . ALA A 1 148 ? 8.406 40.395 -11.630 1.00 39.74 131 ALA A O 1
ATOM 836 N N . GLN A 1 149 ? 6.958 40.558 -9.995 1.00 36.89 132 GLN A N 1
ATOM 837 C CA . GLN A 1 149 ? 5.900 41.093 -10.828 1.00 37.45 132 GLN A CA 1
ATOM 838 C C . GLN A 1 149 ? 5.872 42.623 -10.988 1.00 34.38 132 GLN A C 1
ATOM 839 O O . GLN A 1 149 ? 4.944 43.165 -11.601 1.00 34.19 132 GLN A O 1
ATOM 845 N N . LEU A 1 150 ? 6.865 43.309 -10.450 1.00 32.19 133 LEU A N 1
ATOM 846 C CA . LEU A 1 150 ? 6.943 44.751 -10.543 1.00 31.09 133 LEU A CA 1
ATOM 847 C C . LEU A 1 150 ? 8.203 45.217 -11.269 1.00 29.08 133 LEU A C 1
ATOM 848 O O . LEU A 1 150 ? 9.175 44.534 -11.264 1.00 28.51 133 LEU A O 1
ATOM 853 N N . VAL A 1 151 ? 8.203 46.442 -11.791 1.00 28.66 134 VAL A N 1
ATOM 854 C CA . VAL A 1 151 ? 9.360 47.004 -12.498 1.00 27.95 134 VAL A CA 1
ATOM 855 C C . VAL A 1 151 ? 9.380 48.485 -12.253 1.00 28.19 134 VAL A C 1
ATOM 856 O O . VAL A 1 151 ? 8.345 49.134 -12.374 1.00 29.19 134 VAL A O 1
ATOM 860 N N . THR A 1 152 ? 10.512 49.005 -11.779 1.00 27.73 135 THR A N 1
ATOM 861 C CA . THR A 1 152 ? 10.646 50.423 -11.589 1.00 28.42 135 THR A CA 1
ATOM 862 C C . THR A 1 152 ? 11.503 51.025 -12.698 1.00 27.55 135 THR A C 1
ATOM 863 O O . THR A 1 152 ? 12.487 50.416 -13.138 1.00 27.49 135 THR A O 1
ATOM 867 N N . PHE A 1 153 ? 11.141 52.197 -13.152 1.00 27.41 136 PHE A N 1
ATOM 868 C CA . PHE A 1 153 ? 11.988 52.936 -14.097 1.00 27.27 136 PHE A CA 1
ATOM 869 C C . PHE A 1 153 ? 12.376 54.222 -13.413 1.00 27.89 136 PHE A C 1
ATOM 870 O O . PHE A 1 153 ? 11.494 54.931 -12.875 1.00 28.81 136 PHE A O 1
ATOM 878 N N . THR A 1 154 ? 13.671 54.507 -13.378 1.00 27.95 137 THR A N 1
ATOM 879 C CA . THR A 1 154 ? 14.234 55.672 -12.686 1.00 28.86 137 THR A CA 1
ATOM 880 C C . THR A 1 154 ? 15.134 56.469 -13.700 1.00 29.60 137 THR A C 1
ATOM 881 O O . THR A 1 154 ? 16.089 55.920 -14.255 1.00 28.95 137 THR A O 1
ATOM 885 N N . ALA A 1 155 ? 14.810 57.725 -13.946 1.00 30.84 138 ALA A N 1
ATOM 886 C CA . ALA A 1 155 ? 15.683 58.614 -14.769 1.00 32.24 138 ALA A CA 1
ATOM 887 C C . ALA A 1 155 ? 16.717 59.233 -13.830 1.00 33.52 138 ALA A C 1
ATOM 888 O O . ALA A 1 155 ? 16.351 59.815 -12.845 1.00 34.33 138 ALA A O 1
ATOM 890 N N . MET A 1 156 ? 17.979 59.158 -14.204 1.00 34.72 139 MET A N 1
ATOM 891 C CA . MET A 1 156 ? 19.076 59.633 -13.408 1.00 36.65 139 MET A CA 1
ATOM 892 C C . MET A 1 156 ? 19.979 60.413 -14.284 1.00 38.40 139 MET A C 1
ATOM 893 O O . MET A 1 156 ? 19.942 60.251 -15.493 1.00 37.46 139 MET A O 1
ATOM 898 N N . ASP A 1 157 ? 20.764 61.270 -13.653 1.00 40.34 140 ASP A N 1
ATOM 899 C CA . ASP A 1 157 ? 21.910 61.899 -14.266 1.00 43.09 140 ASP A CA 1
ATOM 900 C C . ASP A 1 157 ? 23.223 61.256 -13.831 1.00 43.41 140 ASP A C 1
ATOM 901 O O . ASP A 1 157 ? 23.672 61.455 -12.704 1.00 43.83 140 ASP A O 1
ATOM 906 N N . ILE A 1 158 ? 23.823 60.476 -14.720 1.00 42.56 141 ILE A N 1
ATOM 907 C CA . ILE A 1 158 ? 25.058 59.777 -14.445 1.00 42.35 141 ILE A CA 1
ATOM 908 C C . ILE A 1 158 ? 26.073 60.316 -15.440 1.00 45.16 141 ILE A C 1
ATOM 909 O O . ILE A 1 158 ? 25.854 60.312 -16.650 1.00 46.44 141 ILE A O 1
ATOM 914 N N . ASP A 1 159 ? 27.172 60.766 -14.886 1.00 47.33 142 ASP A N 1
ATOM 915 C CA . ASP A 1 159 ? 28.217 61.551 -15.562 1.00 50.17 142 ASP A CA 1
ATOM 916 C C . ASP A 1 159 ? 29.602 60.921 -15.306 1.00 48.90 142 ASP A C 1
ATOM 917 O O . ASP A 1 159 ? 30.587 61.318 -15.909 1.00 49.36 142 ASP A O 1
ATOM 922 N N . ASP A 1 160 ? 29.668 59.945 -14.399 1.00 46.29 143 ASP A N 1
ATOM 923 C CA . ASP A 1 160 ? 30.926 59.284 -14.056 1.00 45.91 143 ASP A CA 1
ATOM 924 C C . ASP A 1 160 ? 30.619 57.896 -13.488 1.00 41.47 143 ASP A C 1
ATOM 925 O O . ASP A 1 160 ? 29.516 57.666 -12.978 1.00 39.50 143 ASP A O 1
ATOM 930 N N . PRO A 1 161 ? 31.584 56.961 -13.565 1.00 39.20 144 PRO A N 1
ATOM 931 C CA . PRO A 1 161 ? 31.258 55.594 -13.229 1.00 36.61 144 PRO A CA 1
ATOM 932 C C . PRO A 1 161 ? 31.002 55.376 -11.720 1.00 35.27 144 PRO A C 1
ATOM 933 O O . PRO A 1 161 ? 30.304 54.447 -11.403 1.00 33.37 144 PRO A O 1
ATOM 937 N N . ARG A 1 162 ? 31.589 56.232 -10.886 1.00 36.49 145 ARG A N 1
ATOM 938 C CA . ARG A 1 162 ? 31.345 56.204 -9.420 1.00 36.45 145 ARG A CA 1
ATOM 939 C C . ARG A 1 162 ? 29.842 56.382 -9.097 1.00 34.97 145 ARG A C 1
ATOM 940 O O . ARG A 1 162 ? 29.339 55.724 -8.172 1.00 33.93 145 ARG A O 1
ATOM 948 N N . ALA A 1 163 ? 29.128 57.242 -9.840 1.00 34.93 146 ALA A N 1
ATOM 949 C CA . ALA A 1 163 ? 27.679 57.401 -9.612 1.00 33.94 146 ALA A CA 1
ATOM 950 C C . ALA A 1 163 ? 26.892 56.110 -9.839 1.00 31.83 146 ALA A C 1
ATOM 951 O O . ALA A 1 163 ? 25.747 55.962 -9.342 1.00 31.02 146 ALA A O 1
ATOM 953 N N . LEU A 1 164 ? 27.460 55.168 -10.597 1.00 30.82 147 LEU A N 1
ATOM 954 C CA . LEU A 1 164 ? 26.816 53.872 -10.808 1.00 29.40 147 LEU A CA 1
ATOM 955 C C . LEU A 1 164 ? 26.944 52.888 -9.625 1.00 28.33 147 LEU A C 1
ATOM 956 O O . LEU A 1 164 ? 26.212 51.956 -9.606 1.00 27.68 147 LEU A O 1
ATOM 961 N N . VAL A 1 165 ? 27.844 53.113 -8.645 1.00 28.45 148 VAL A N 1
ATOM 962 C CA . VAL A 1 165 ? 28.039 52.134 -7.588 1.00 27.62 148 VAL A CA 1
ATOM 963 C C . VAL A 1 165 ? 26.768 51.960 -6.724 1.00 26.82 148 VAL A C 1
ATOM 964 O O . VAL A 1 165 ? 26.370 50.845 -6.541 1.00 25.56 148 VAL A O 1
ATOM 968 N N . PRO A 1 166 ? 26.106 53.039 -6.355 1.00 27.51 149 PRO A N 1
ATOM 969 C CA . PRO A 1 166 ? 24.830 52.832 -5.582 1.00 27.55 149 PRO A CA 1
ATOM 970 C C . PRO A 1 166 ? 23.707 52.197 -6.402 1.00 26.90 149 PRO A C 1
ATOM 971 O O . PRO A 1 166 ? 22.873 51.464 -5.852 1.00 26.44 149 PRO A O 1
ATOM 975 N N . VAL A 1 167 ? 23.742 52.438 -7.711 1.00 27.07 150 VAL A N 1
ATOM 976 C CA . VAL A 1 167 ? 22.797 51.844 -8.630 1.00 26.69 150 VAL A CA 1
ATOM 977 C C . VAL A 1 167 ? 22.980 50.376 -8.758 1.00 26.07 150 VAL A C 1
ATOM 978 O O . VAL A 1 167 ? 22.020 49.657 -8.545 1.00 26.07 150 VAL A O 1
ATOM 982 N N . LEU A 1 168 ? 24.189 49.915 -9.025 1.00 26.51 151 LEU A N 1
ATOM 983 C CA . LEU A 1 168 ? 24.442 48.495 -9.201 1.00 26.61 151 LEU A CA 1
ATOM 984 C C . LEU A 1 168 ? 24.201 47.749 -7.841 1.00 26.79 151 LEU A C 1
ATOM 985 O O . LEU A 1 168 ? 23.682 46.610 -7.769 1.00 26.47 151 LEU A O 1
ATOM 990 N N . GLY A 1 169 ? 24.516 48.476 -6.796 1.00 27.13 152 GLY A N 1
ATOM 991 C CA . GLY A 1 169 ? 24.369 47.945 -5.446 1.00 28.02 152 GLY A CA 1
ATOM 992 C C . GLY A 1 169 ? 22.946 47.619 -4.988 1.00 28.58 152 GLY A C 1
ATOM 993 O O . GLY A 1 169 ? 22.797 46.854 -4.069 1.00 28.96 152 GLY A O 1
ATOM 994 N N . VAL A 1 170 ? 21.920 48.150 -5.665 1.00 29.64 153 VAL A N 1
ATOM 995 C CA . VAL A 1 170 ? 20.470 47.950 -5.332 1.00 30.01 153 VAL A CA 1
ATOM 996 C C . VAL A 1 170 ? 20.061 46.463 -5.179 1.00 28.24 153 VAL A C 1
ATOM 997 O O . VAL A 1 170 ? 19.190 46.104 -4.348 1.00 28.22 153 VAL A O 1
ATOM 1001 N N . GLY A 1 171 ? 20.639 45.607 -5.998 1.00 26.59 154 GLY A N 1
ATOM 1002 C CA . GLY A 1 171 ? 20.373 44.190 -5.924 1.00 26.03 154 GLY A CA 1
ATOM 1003 C C . GLY A 1 171 ? 21.311 43.423 -5.015 1.00 25.59 154 GLY A C 1
ATOM 1004 O O . GLY A 1 171 ? 21.161 42.217 -4.876 1.00 26.59 154 GLY A O 1
ATOM 1005 N N . LEU A 1 172 ? 22.333 44.082 -4.466 1.00 25.08 155 LEU A N 1
ATOM 1006 C CA . LEU A 1 172 ? 23.244 43.442 -3.512 1.00 25.00 155 LEU A CA 1
ATOM 1007 C C . LEU A 1 172 ? 22.787 43.700 -2.067 1.00 25.53 155 LEU A C 1
ATOM 1008 O O . LEU A 1 172 ? 21.768 44.319 -1.836 1.00 25.96 155 LEU A O 1
ATOM 1013 N N . SER A 1 173 ? 23.634 43.450 -1.100 1.00 25.75 156 SER A N 1
ATOM 1014 C CA . SER A 1 173 ? 23.178 43.454 0.268 1.00 26.50 156 SER A CA 1
ATOM 1015 C C . SER A 1 173 ? 23.961 44.450 1.152 1.00 27.48 156 SER A C 1
ATOM 1016 O O . SER A 1 173 ? 23.986 44.274 2.376 1.00 28.28 156 SER A O 1
ATOM 1019 N N . ALA A 1 174 ? 24.505 45.506 0.544 1.00 27.35 157 ALA A N 1
ATOM 1020 C CA . ALA A 1 174 ? 25.130 46.656 1.208 1.00 28.47 157 ALA A CA 1
ATOM 1021 C C . ALA A 1 174 ? 26.286 46.209 2.141 1.00 29.09 157 ALA A C 1
ATOM 1022 O O . ALA A 1 174 ? 26.430 46.691 3.290 1.00 30.22 157 ALA A O 1
ATOM 1024 N N . ARG A 1 175 ? 27.062 45.200 1.716 1.00 28.61 158 ARG A N 1
ATOM 1025 C CA . ARG A 1 175 ? 28.236 44.755 2.538 1.00 29.56 158 ARG A CA 1
ATOM 1026 C C . ARG A 1 175 ? 29.359 45.770 2.337 1.00 29.28 158 ARG A C 1
ATOM 1027 O O . ARG A 1 175 ? 29.548 46.265 1.197 1.00 28.85 158 ARG A O 1
ATOM 1035 N N . PRO A 1 176 ? 30.179 45.994 3.345 1.00 29.60 159 PRO A N 1
ATOM 1036 C CA . PRO A 1 176 ? 31.337 46.826 3.132 1.00 29.99 159 PRO A CA 1
ATOM 1037 C C . PRO A 1 176 ? 32.365 46.028 2.323 1.00 28.86 159 PRO A C 1
ATOM 1038 O O . PRO A 1 176 ? 32.263 44.821 2.198 1.00 27.57 159 PRO A O 1
ATOM 1042 N N . PRO A 1 177 ? 33.386 46.718 1.824 1.00 29.36 160 PRO A N 1
ATOM 1043 C CA . PRO A 1 177 ? 34.418 45.985 1.039 1.00 28.84 160 PRO A CA 1
ATOM 1044 C C . PRO A 1 177 ? 35.140 44.945 1.827 1.00 28.92 160 PRO A C 1
ATOM 1045 O O . PRO A 1 177 ? 35.532 45.175 2.995 1.00 29.52 160 PRO A O 1
ATOM 1049 N N . ALA A 1 178 ? 35.347 43.823 1.205 1.00 28.03 161 ALA A N 1
ATOM 1050 C CA . ALA A 1 178 ? 36.210 42.802 1.715 1.00 28.37 161 ALA A CA 1
ATOM 1051 C C . ALA A 1 178 ? 37.659 43.313 1.779 1.00 30.15 161 ALA A C 1
ATOM 1052 O O . ALA A 1 178 ? 38.051 44.266 1.074 1.00 30.89 161 ALA A O 1
ATOM 1054 N N . ARG A 1 179 ? 38.442 42.766 2.710 1.00 31.01 162 ARG A N 1
ATOM 1055 C CA . ARG A 1 179 ? 39.854 43.150 2.864 1.00 32.88 162 ARG A CA 1
ATOM 1056 C C . ARG A 1 179 ? 40.783 41.930 2.722 1.00 32.90 162 ARG A C 1
ATOM 1057 O O . ARG A 1 179 ? 40.757 40.995 3.522 1.00 32.98 162 ARG A O 1
ATOM 1060 N N . PHE A 1 180 ? 41.552 41.914 1.644 1.00 33.47 163 PHE A N 1
ATOM 1061 C CA . PHE A 1 180 ? 42.396 40.780 1.316 1.00 33.26 163 PHE A CA 1
ATOM 1062 C C . PHE A 1 180 ? 43.244 41.146 0.140 1.00 34.29 163 PHE A C 1
ATOM 1063 O O . PHE A 1 180 ? 42.919 42.094 -0.607 1.00 34.55 163 PHE A O 1
ATOM 1071 N N . GLU A 1 181 ? 44.345 40.409 -0.004 1.00 35.00 164 GLU A N 1
ATOM 1072 C CA . GLU A 1 181 ? 45.304 40.582 -1.104 1.00 36.54 164 GLU A CA 1
ATOM 1073 C C . GLU A 1 181 ? 44.751 39.966 -2.440 1.00 35.76 164 GLU A C 1
ATOM 1074 O O . GLU A 1 181 ? 44.460 38.805 -2.539 1.00 35.17 164 GLU A O 1
ATOM 1076 N N . GLU A 1 182 ? 44.621 40.793 -3.451 1.00 37.00 165 GLU A N 1
ATOM 1077 C CA . GLU A 1 182 ? 44.081 40.414 -4.742 1.00 37.01 165 GLU A CA 1
ATOM 1078 C C . GLU A 1 182 ? 44.882 39.247 -5.320 1.00 36.95 165 GLU A C 1
ATOM 1079 O O . GLU A 1 182 ? 46.105 39.103 -5.081 1.00 36.81 165 GLU A O 1
ATOM 1085 N N . PHE A 1 183 ? 44.160 38.379 -6.006 1.00 35.45 166 PHE A N 1
ATOM 1086 C CA . PHE A 1 183 ? 44.720 37.174 -6.540 1.00 35.75 166 PHE A CA 1
ATOM 1087 C C . PHE A 1 183 ? 43.904 36.773 -7.751 1.00 35.18 166 PHE A C 1
ATOM 1088 O O . PHE A 1 183 ? 42.805 37.201 -7.886 1.00 34.73 166 PHE A O 1
ATOM 1096 N N . SER A 1 184 ? 44.430 35.877 -8.557 1.00 35.97 167 SER A N 1
ATOM 1097 C CA . SER A 1 184 ? 43.729 35.440 -9.758 1.00 36.25 167 SER A CA 1
ATOM 1098 C C . SER A 1 184 ? 43.595 33.931 -9.855 1.00 35.74 167 SER A C 1
ATOM 1099 O O . SER A 1 184 ? 44.344 33.176 -9.240 1.00 35.62 167 SER A O 1
ATOM 1102 N N . MET A 1 185 ? 42.598 33.476 -10.588 1.00 35.07 168 MET A N 1
ATOM 1103 C CA . MET A 1 185 ? 42.412 32.055 -10.769 1.00 36.20 168 MET A CA 1
ATOM 1104 C C . MET A 1 185 ? 42.034 31.840 -12.242 1.00 36.70 168 MET A C 1
ATOM 1105 O O . MET A 1 185 ? 41.220 32.538 -12.736 1.00 36.70 168 MET A O 1
ATOM 1110 N N . PRO A 1 186 ? 42.628 30.894 -12.897 1.00 37.89 169 PRO A N 1
ATOM 1111 C CA . PRO A 1 186 ? 42.201 30.482 -14.265 1.00 38.31 169 PRO A CA 1
ATOM 1112 C C . PRO A 1 186 ? 40.983 29.582 -14.228 1.00 37.45 169 PRO A C 1
ATOM 1113 O O . PRO A 1 186 ? 40.737 28.922 -13.188 1.00 35.85 169 PRO A O 1
ATOM 1117 N N . MET A 1 187 ? 40.240 29.531 -15.338 1.00 37.30 170 MET A N 1
ATOM 1118 C CA . MET A 1 187 ? 39.097 28.661 -15.413 1.00 37.92 170 MET A CA 1
ATOM 1119 C C . MET A 1 187 ? 39.482 27.176 -15.413 1.00 38.57 170 MET A C 1
ATOM 1120 O O . MET A 1 187 ? 38.778 26.333 -14.846 1.00 36.98 170 MET A O 1
ATOM 1125 N N . ARG A 1 188 ? 40.627 26.822 -15.988 1.00 39.59 171 ARG A N 1
ATOM 1126 C CA . ARG A 1 188 ? 41.037 25.431 -15.886 1.00 41.13 171 ARG A CA 1
ATOM 1127 C C . ARG A 1 188 ? 41.410 25.039 -14.444 1.00 39.49 171 ARG A C 1
ATOM 1128 O O . ARG A 1 188 ? 41.184 23.889 -14.008 1.00 39.90 171 ARG A O 1
ATOM 1136 N N . VAL A 1 189 ? 41.988 25.986 -13.720 1.00 37.97 172 VAL A N 1
ATOM 1137 C CA . VAL A 1 189 ? 42.350 25.738 -12.344 1.00 36.70 172 VAL A CA 1
ATOM 1138 C C . VAL A 1 189 ? 41.070 25.612 -11.480 1.00 34.77 172 VAL A C 1
ATOM 1139 O O . VAL A 1 189 ? 40.958 24.739 -10.594 1.00 34.38 172 VAL A O 1
ATOM 1143 N N . GLY A 1 190 ? 40.117 26.461 -11.775 1.00 33.35 173 GLY A N 1
ATOM 1144 C CA . GLY A 1 190 ? 38.835 26.420 -11.079 1.00 32.20 173 GLY A CA 1
ATOM 1145 C C . GLY A 1 190 ? 38.138 25.108 -11.382 1.00 32.88 173 GLY A C 1
ATOM 1146 O O . GLY A 1 190 ? 37.499 24.469 -10.529 1.00 31.82 173 GLY A O 1
ATOM 1147 N N . ALA A 1 191 ? 38.221 24.669 -12.632 1.00 33.83 174 ALA A N 1
ATOM 1148 C CA . ALA A 1 191 ? 37.618 23.398 -13.018 1.00 35.23 174 ALA A CA 1
ATOM 1149 C C . ALA A 1 191 ? 38.249 22.193 -12.267 1.00 36.34 174 ALA A C 1
ATOM 1150 O O . ALA A 1 191 ? 37.507 21.279 -11.906 1.00 37.04 174 ALA A O 1
ATOM 1152 N N . ARG A 1 192 ? 39.570 22.165 -12.092 1.00 37.20 175 ARG A N 1
ATOM 1153 C CA . ARG A 1 192 ? 40.250 21.089 -11.369 1.00 38.94 175 ARG A CA 1
ATOM 1154 C C . ARG A 1 192 ? 39.831 21.137 -9.878 1.00 37.18 175 ARG A C 1
ATOM 1155 O O . ARG A 1 192 ? 39.684 20.105 -9.255 1.00 37.42 175 ARG A O 1
ATOM 1163 N N . ALA A 1 193 ? 39.758 22.337 -9.339 1.00 35.41 176 ALA A N 1
ATOM 1164 C CA . ALA A 1 193 ? 39.276 22.498 -7.952 1.00 34.56 176 ALA A CA 1
ATOM 1165 C C . ALA A 1 193 ? 37.886 21.914 -7.797 1.00 34.66 176 ALA A C 1
ATOM 1166 O O . ALA A 1 193 ? 37.637 21.211 -6.758 1.00 34.72 176 ALA A O 1
ATOM 1168 N N . ASP A 1 194 ? 36.979 22.255 -8.724 1.00 34.90 177 ASP A N 1
ATOM 1169 C CA . ASP A 1 194 ? 35.622 21.744 -8.687 1.00 35.92 177 ASP A CA 1
ATOM 1170 C C . ASP A 1 194 ? 35.610 20.245 -8.734 1.00 36.93 177 ASP A C 1
ATOM 1171 O O . ASP A 1 194 ? 34.848 19.665 -7.972 1.00 36.67 177 ASP A O 1
ATOM 1176 N N . GLU A 1 195 ? 36.364 19.610 -9.654 1.00 37.86 178 GLU A N 1
ATOM 1177 C CA . GLU A 1 195 ? 36.523 18.154 -9.658 1.00 39.44 178 GLU A CA 1
ATOM 1178 C C . GLU A 1 195 ? 36.878 17.602 -8.255 1.00 39.06 178 GLU A C 1
ATOM 1179 O O . GLU A 1 195 ? 36.305 16.619 -7.818 1.00 39.72 178 GLU A O 1
ATOM 1181 N N . ARG A 1 196 ? 37.884 18.179 -7.636 1.00 37.77 179 ARG A N 1
ATOM 1182 C CA . ARG A 1 196 ? 38.343 17.725 -6.314 1.00 37.74 179 ARG A CA 1
ATOM 1183 C C . ARG A 1 196 ? 37.212 17.826 -5.297 1.00 36.36 179 ARG A C 1
ATOM 1184 O O . ARG A 1 196 ? 36.972 16.870 -4.572 1.00 37.16 179 ARG A O 1
ATOM 1192 N N . LEU A 1 197 ? 36.556 18.963 -5.302 1.00 34.61 180 LEU A N 1
ATOM 1193 C CA . LEU A 1 197 ? 35.381 19.225 -4.409 1.00 33.85 180 LEU A CA 1
ATOM 1194 C C . LEU A 1 197 ? 34.301 18.190 -4.692 1.00 35.54 180 LEU A C 1
ATOM 1195 O O . LEU A 1 197 ? 33.844 17.516 -3.778 1.00 35.78 180 LEU A O 1
ATOM 1200 N N . ARG A 1 198 ? 33.950 17.967 -5.986 1.00 36.60 181 ARG A N 1
ATOM 1201 C CA . ARG A 1 198 ? 33.010 16.889 -6.312 1.00 38.69 181 ARG A CA 1
ATOM 1202 C C . ARG A 1 198 ? 33.420 15.485 -5.836 1.00 39.97 181 ARG A C 1
ATOM 1203 O O . ARG A 1 198 ? 32.573 14.666 -5.582 1.00 41.03 181 ARG A O 1
ATOM 1211 N N . SER A 1 199 ? 34.711 15.211 -5.707 1.00 39.89 182 SER A N 1
ATOM 1212 C CA . SER A 1 199 ? 35.204 13.932 -5.238 1.00 41.65 182 SER A CA 1
ATOM 1213 C C . SER A 1 199 ? 35.107 13.780 -3.711 1.00 41.28 182 SER A C 1
ATOM 1214 O O . SER A 1 199 ? 35.313 12.712 -3.171 1.00 42.78 182 SER A O 1
ATOM 1217 N N . GLY A 1 200 ? 34.829 14.889 -3.059 1.00 39.45 183 GLY A N 1
ATOM 1218 C CA . GLY A 1 200 ? 34.541 14.901 -1.644 1.00 39.26 183 GLY A CA 1
ATOM 1219 C C . GLY A 1 200 ? 35.699 15.497 -0.872 1.00 38.05 183 GLY A C 1
ATOM 1220 O O . GLY A 1 200 ? 35.678 15.420 0.333 1.00 38.02 183 GLY A O 1
ATOM 1221 N N . GLU A 1 201 ? 36.719 16.047 -1.551 1.00 37.11 184 GLU A N 1
ATOM 1222 C CA . GLU A 1 201 ? 37.739 16.831 -0.887 1.00 36.04 184 GLU A CA 1
ATOM 1223 C C . GLU A 1 201 ? 37.182 18.092 -0.167 1.00 34.08 184 GLU A C 1
ATOM 1224 O O . GLU A 1 201 ? 36.213 18.698 -0.592 1.00 33.29 184 GLU A O 1
ATOM 1230 N N . SER A 1 202 ? 37.815 18.466 0.933 1.00 33.32 185 SER A N 1
ATOM 1231 C CA . SER A 1 202 ? 37.338 19.608 1.678 1.00 32.14 185 SER A CA 1
ATOM 1232 C C . SER A 1 202 ? 37.728 20.892 0.963 1.00 30.91 185 SER A C 1
ATOM 1233 O O . SER A 1 202 ? 38.774 20.933 0.264 1.00 30.66 185 SER A O 1
ATOM 1236 N N . LEU A 1 203 ? 36.947 21.933 1.161 1.00 30.01 186 LEU A N 1
ATOM 1237 C CA . LEU A 1 203 ? 37.328 23.234 0.739 1.00 29.32 186 LEU A CA 1
ATOM 1238 C C . LEU A 1 203 ? 38.695 23.636 1.290 1.00 29.33 186 LEU A C 1
ATOM 1239 O O . LEU A 1 203 ? 39.510 24.268 0.582 1.00 28.35 186 LEU A O 1
ATOM 1244 N N . ASP A 1 204 ? 38.962 23.290 2.561 1.00 29.88 187 ASP A N 1
ATOM 1245 C CA . ASP A 1 204 ? 40.264 23.562 3.099 1.00 30.42 187 ASP A CA 1
ATOM 1246 C C . ASP A 1 204 ? 41.423 22.969 2.271 1.00 30.81 187 ASP A C 1
ATOM 1247 O O . ASP A 1 204 ? 42.379 23.710 1.994 1.00 30.90 187 ASP A O 1
ATOM 1252 N N . GLU A 1 205 ? 41.300 21.694 1.830 1.00 31.43 188 GLU A N 1
ATOM 1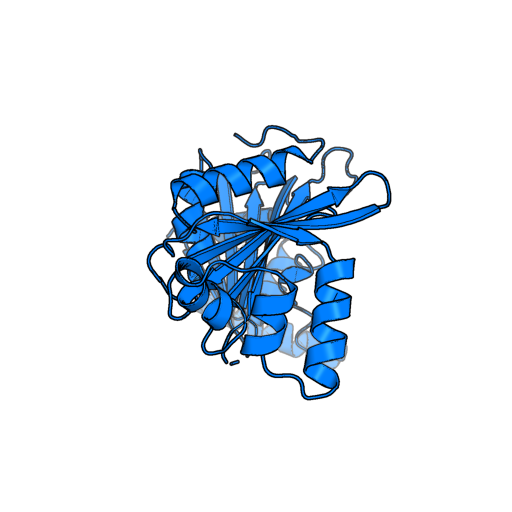253 C CA . GLU A 1 205 ? 42.322 20.972 1.076 1.00 32.15 188 GLU A CA 1
ATOM 1254 C C . GLU A 1 205 ? 42.490 21.654 -0.324 1.00 31.88 188 GLU A C 1
ATOM 1255 O O . GLU A 1 205 ? 43.597 21.898 -0.727 1.00 31.90 188 GLU A O 1
ATOM 1257 N N . VAL A 1 206 ? 41.380 22.037 -0.923 1.00 31.70 189 VAL A N 1
ATOM 1258 C CA . VAL A 1 206 ? 41.339 22.741 -2.216 1.00 31.79 189 VAL A CA 1
ATOM 1259 C C . VAL A 1 206 ? 41.906 24.181 -2.131 1.00 31.63 189 VAL A C 1
ATOM 1260 O O . VAL A 1 206 ? 42.652 24.597 -2.993 1.00 32.01 189 VAL A O 1
ATOM 1264 N N . LEU A 1 207 ? 41.653 24.933 -1.080 1.00 31.04 190 LEU A N 1
ATOM 1265 C CA . LEU A 1 207 ? 42.372 26.194 -0.863 1.00 31.66 190 LEU A CA 1
ATOM 1266 C C . LEU A 1 207 ? 43.896 25.982 -0.674 1.00 32.50 190 LEU A C 1
ATOM 1267 O O . LEU A 1 207 ? 44.671 26.781 -1.211 1.00 32.92 190 LEU A O 1
ATOM 1272 N N . ASP A 1 208 ? 44.351 24.891 -0.044 1.00 33.22 191 ASP A N 1
ATOM 1273 C CA . ASP A 1 208 ? 45.761 24.627 0.009 1.00 34.53 191 ASP A CA 1
ATOM 1274 C C . ASP A 1 208 ? 46.305 24.375 -1.397 1.00 35.62 191 ASP A C 1
ATOM 1275 O O . ASP A 1 208 ? 47.349 24.923 -1.764 1.00 35.99 191 ASP A O 1
ATOM 1280 N N . TYR A 1 209 ? 45.588 23.553 -2.163 1.00 36.67 192 TYR A N 1
ATOM 1281 C CA . TYR A 1 209 ? 45.991 23.185 -3.567 1.00 38.68 192 TYR A CA 1
ATOM 1282 C C . TYR A 1 209 ? 46.170 24.425 -4.416 1.00 38.51 192 TYR A C 1
ATOM 1283 O O . TYR A 1 209 ? 47.160 24.526 -5.163 1.00 40.14 192 TYR A O 1
ATOM 1292 N N . LEU A 1 210 ? 45.253 25.369 -4.312 1.00 36.79 193 LEU A N 1
ATOM 1293 C CA . LEU A 1 210 ? 45.395 26.690 -4.921 1.00 36.87 193 LEU A CA 1
ATOM 1294 C C . LEU A 1 210 ? 46.405 27.614 -4.241 1.00 37.49 193 LEU A C 1
ATOM 1295 O O . LEU A 1 210 ? 46.715 28.662 -4.773 1.00 38.68 193 LEU A O 1
ATOM 1300 N N . GLY A 1 211 ? 46.869 27.281 -3.047 1.00 37.68 194 GLY A N 1
ATOM 1301 C CA . GLY A 1 211 ? 47.796 28.165 -2.336 1.00 37.84 194 GLY A CA 1
ATOM 1302 C C . GLY A 1 211 ? 47.208 29.519 -1.923 1.00 36.72 194 GLY A C 1
ATOM 1303 O O . GLY A 1 211 ? 47.879 30.508 -1.998 1.00 37.14 194 GLY A O 1
ATOM 1304 N N . ILE A 1 212 ? 45.986 29.562 -1.380 1.00 35.30 195 ILE A N 1
ATOM 1305 C CA . ILE A 1 212 ? 45.431 30.806 -0.853 1.00 34.63 195 ILE A CA 1
ATOM 1306 C C . ILE A 1 212 ? 46.094 31.075 0.516 1.00 34.98 195 ILE A C 1
ATOM 1307 O O . ILE A 1 212 ? 46.105 30.167 1.359 1.00 35.65 195 ILE A O 1
ATOM 1312 N N . PRO A 1 213 ? 46.625 32.301 0.736 1.00 34.69 196 PRO A N 1
ATOM 1313 C CA . PRO A 1 213 ? 47.288 32.527 2.035 1.00 35.02 196 PRO A CA 1
ATOM 1314 C C . PRO A 1 213 ? 46.213 32.443 3.144 1.00 34.31 196 PRO A C 1
ATOM 1315 O O . PRO A 1 213 ? 45.059 32.759 2.915 1.00 33.13 196 PRO A O 1
ATOM 1319 N N . VAL A 1 214 ? 46.589 31.964 4.325 1.00 34.77 197 VAL A N 1
ATOM 1320 C CA . VAL A 1 214 ? 45.645 31.799 5.392 1.00 34.41 197 VAL A CA 1
ATOM 1321 C C . VAL A 1 214 ? 44.890 33.078 5.724 1.00 34.29 197 VAL A C 1
ATOM 1322 O O . VAL A 1 214 ? 43.683 33.076 6.080 1.00 33.72 197 VAL A O 1
ATOM 1326 N N . SER A 1 215 ? 45.561 34.202 5.557 1.00 35.51 198 SER A N 1
ATOM 1327 C CA . SER A 1 215 ? 45.021 35.493 5.975 1.00 36.61 198 SER A CA 1
ATOM 1328 C C . SER A 1 215 ? 43.813 35.848 5.110 1.00 35.70 198 SER A C 1
ATOM 1329 O O . SER A 1 215 ? 42.849 36.446 5.609 1.00 35.67 198 SER A O 1
ATOM 1332 N N . ALA A 1 216 ? 43.838 35.388 3.852 1.00 35.22 199 ALA A N 1
ATOM 1333 C CA . ALA A 1 216 ? 42.772 35.589 2.851 1.00 34.74 199 ALA A CA 1
ATOM 1334 C C . ALA A 1 216 ? 41.599 34.569 2.871 1.00 35.11 199 ALA A C 1
ATOM 1335 O O . ALA A 1 216 ? 40.583 34.750 2.195 1.00 33.61 199 ALA A O 1
ATOM 1337 N N . ARG A 1 217 ? 41.732 33.481 3.639 1.00 36.67 200 ARG A N 1
ATOM 1338 C CA . ARG A 1 217 ? 40.750 32.401 3.601 1.00 35.43 200 ARG A CA 1
ATOM 1339 C C . ARG A 1 217 ? 39.402 32.774 4.147 1.00 34.53 200 ARG A C 1
ATOM 1340 O O . ARG A 1 217 ? 38.430 32.367 3.602 1.00 36.09 200 ARG A O 1
ATOM 1348 N N . PRO A 1 218 ? 39.318 33.593 5.186 1.00 35.56 201 PRO A N 1
ATOM 1349 C CA . PRO A 1 218 ? 37.956 33.979 5.563 1.00 34.60 201 PRO A CA 1
ATOM 1350 C C . PRO A 1 218 ? 37.155 34.578 4.350 1.00 33.30 201 PRO A C 1
ATOM 1351 O O . PRO A 1 218 ? 35.906 34.362 4.216 1.00 33.67 201 PRO A O 1
ATOM 1355 N N . VAL A 1 219 ? 37.844 35.403 3.568 1.00 31.99 202 VAL A N 1
ATOM 1356 C CA . VAL A 1 219 ? 37.205 36.018 2.385 1.00 31.02 202 VAL A CA 1
ATOM 1357 C C . VAL A 1 219 ? 36.944 34.942 1.330 1.00 29.48 202 VAL A C 1
ATOM 1358 O O . VAL A 1 219 ? 35.823 34.785 0.842 1.00 28.39 202 VAL A O 1
ATOM 1362 N N . VAL A 1 220 ? 37.968 34.191 0.959 1.00 29.18 203 VAL A N 1
ATOM 1363 C CA . VAL A 1 220 ? 37.768 33.170 -0.076 1.00 28.99 203 VAL A CA 1
ATOM 1364 C C . VAL A 1 220 ? 36.783 32.082 0.310 1.00 28.39 203 VAL A C 1
ATOM 1365 O O . VAL A 1 220 ? 35.972 31.635 -0.500 1.00 27.65 203 VAL A O 1
ATOM 1369 N N . GLN A 1 221 ? 36.770 31.633 1.609 1.00 28.55 204 GLN A N 1
ATOM 1370 C CA . GLN A 1 221 ? 35.764 30.663 1.928 1.00 28.30 204 GLN A CA 1
ATOM 1371 C C . GLN A 1 221 ? 34.341 31.273 1.874 1.00 27.42 204 GLN A C 1
ATOM 1372 O O . GLN A 1 221 ? 33.392 30.531 1.664 1.00 27.55 204 GLN A O 1
ATOM 1378 N N . ALA A 1 222 ? 34.181 32.596 1.984 1.00 26.68 205 ALA A N 1
ATOM 1379 C CA . ALA A 1 222 ? 32.864 33.277 1.984 1.00 26.32 205 ALA A CA 1
ATOM 1380 C C . ALA A 1 222 ? 32.344 33.497 0.539 1.00 26.09 205 ALA A C 1
ATOM 1381 O O . ALA A 1 222 ? 31.157 33.489 0.306 1.00 25.26 205 ALA A O 1
ATOM 1383 N N . VAL A 1 223 ? 33.280 33.822 -0.327 1.00 26.67 206 VAL A N 1
ATOM 1384 C CA . VAL A 1 223 ? 32.997 33.906 -1.783 1.00 27.71 206 VAL A CA 1
ATOM 1385 C C . VAL A 1 223 ? 32.391 32.577 -2.249 1.00 28.51 206 VAL A C 1
ATOM 1386 O O . VAL A 1 223 ? 31.462 32.586 -3.048 1.00 28.48 206 VAL A O 1
ATOM 1390 N N . PHE A 1 224 ? 32.824 31.446 -1.684 1.00 28.83 207 PHE A N 1
ATOM 1391 C CA . PHE A 1 224 ? 32.341 30.166 -2.126 1.00 29.47 207 PHE A CA 1
ATOM 1392 C C . PHE A 1 224 ? 31.423 29.448 -1.127 1.00 30.31 207 PHE A C 1
ATOM 1393 O O . PHE A 1 224 ? 31.456 28.214 -0.980 1.00 31.26 207 PHE A O 1
ATOM 1401 N N . SER A 1 225 ? 30.610 30.263 -0.432 1.00 29.55 208 SER A N 1
ATOM 1402 C CA . SER A 1 225 ? 29.603 29.781 0.503 1.00 29.79 208 SER A CA 1
ATOM 1403 C C . SER A 1 225 ? 28.510 30.785 0.565 1.00 29.27 208 SER A C 1
ATOM 1404 O O . SER A 1 225 ? 28.724 31.975 0.298 1.00 28.80 208 SER A O 1
ATOM 1407 N N . GLY A 1 226 ? 27.310 30.306 0.858 1.00 29.69 209 GLY A N 1
ATOM 1408 C CA . GLY A 1 226 ? 26.216 31.149 1.292 1.00 30.06 209 GLY A CA 1
ATOM 1409 C C . GLY A 1 226 ? 26.319 31.584 2.749 1.00 30.57 209 GLY A C 1
ATOM 1410 O O . GLY A 1 226 ? 27.158 31.047 3.484 1.00 30.52 209 GLY A O 1
ATOM 1411 N N . PRO A 1 227 ? 25.536 32.595 3.158 1.00 30.71 210 PRO A N 1
ATOM 1412 C CA . PRO A 1 227 ? 24.708 33.354 2.278 1.00 30.67 210 PRO A CA 1
ATOM 1413 C C . PRO A 1 227 ? 25.549 34.326 1.440 1.00 29.59 210 PRO A C 1
ATOM 1414 O O . PRO A 1 227 ? 26.558 34.861 1.871 1.00 29.14 210 PRO A O 1
ATOM 1418 N N . ARG A 1 228 ? 25.104 34.554 0.230 1.00 30.44 211 ARG A N 1
ATOM 1419 C CA . ARG A 1 228 ? 25.753 35.497 -0.592 1.00 28.93 211 ARG A CA 1
ATOM 1420 C C . ARG A 1 228 ? 24.739 35.977 -1.620 1.00 29.15 211 ARG A C 1
ATOM 1421 O O . ARG A 1 228 ? 23.683 35.321 -1.841 1.00 30.56 211 ARG A O 1
ATOM 1429 N N . SER A 1 229 ? 25.078 37.123 -2.191 1.00 27.72 212 SER A N 1
ATOM 1430 C CA . SER A 1 229 ? 24.312 37.751 -3.275 1.00 26.52 212 SER A CA 1
ATOM 1431 C C . SER A 1 229 ? 25.315 38.272 -4.239 1.00 25.81 212 SER A C 1
ATOM 1432 O O . SER A 1 229 ? 26.431 38.604 -3.878 1.00 25.89 212 SER A O 1
ATOM 1435 N N . TYR A 1 230 ? 24.963 38.259 -5.541 1.00 24.40 213 TYR A N 1
ATOM 1436 C CA . TYR A 1 230 ? 25.901 38.760 -6.504 1.00 24.45 213 TYR A CA 1
ATOM 1437 C C . TYR A 1 230 ? 25.155 39.274 -7.711 1.00 23.07 213 TYR A C 1
ATOM 1438 O O . TYR A 1 230 ? 23.943 39.075 -7.826 1.00 22.15 213 TYR A O 1
ATOM 1447 N N . VAL A 1 231 ? 25.930 39.999 -8.502 1.00 22.97 214 VAL A N 1
ATOM 1448 C CA . VAL A 1 231 ? 25.465 40.547 -9.786 1.00 22.94 214 VAL A CA 1
ATOM 1449 C C . VAL A 1 231 ? 26.471 40.198 -10.825 1.00 23.58 214 VAL A C 1
ATOM 1450 O O . VAL A 1 231 ? 27.683 40.315 -10.621 1.00 23.30 214 VAL A O 1
ATOM 1454 N N . GLU A 1 232 ? 25.948 39.878 -12.028 1.00 24.52 215 GLU A N 1
ATOM 1455 C CA . GLU A 1 232 ? 26.779 39.579 -13.181 1.00 25.91 215 GLU A CA 1
ATOM 1456 C C . GLU A 1 232 ? 26.421 40.747 -14.136 1.00 25.25 215 GLU A C 1
ATOM 1457 O O . GLU A 1 232 ? 25.249 41.020 -14.320 1.00 24.65 215 GLU A O 1
ATOM 1463 N N . ILE A 1 233 ? 27.399 41.485 -14.579 1.00 25.24 216 ILE A N 1
ATOM 1464 C CA . ILE A 1 233 ? 27.255 42.706 -15.434 1.00 25.62 216 ILE A CA 1
ATOM 1465 C C . ILE A 1 233 ? 27.925 42.508 -16.787 1.00 26.98 216 ILE A C 1
ATOM 1466 O O . ILE A 1 233 ? 29.086 42.105 -16.900 1.00 27.85 216 ILE A O 1
ATOM 1471 N N . VAL A 1 234 ? 27.175 42.857 -17.834 1.00 27.02 217 VAL A N 1
ATOM 1472 C CA . VAL A 1 234 ? 27.654 42.826 -19.217 1.00 28.16 217 VAL A CA 1
ATOM 1473 C C . VAL A 1 234 ? 27.342 44.180 -19.801 1.00 27.99 217 VAL A C 1
ATOM 1474 O O . VAL A 1 234 ? 26.309 44.749 -19.513 1.00 27.25 217 VAL A O 1
ATOM 1478 N N . ALA A 1 235 ? 28.256 44.731 -20.573 1.00 28.88 218 ALA A N 1
ATOM 1479 C CA . ALA A 1 235 ? 28.072 46.009 -21.205 1.00 29.39 218 ALA A CA 1
ATOM 1480 C C . ALA A 1 235 ? 27.707 45.798 -22.683 1.00 30.74 218 ALA A C 1
ATOM 1481 O O . ALA A 1 235 ? 28.162 44.856 -23.309 1.00 31.57 218 ALA A O 1
ATOM 1483 N N . GLY A 1 236 ? 26.865 46.642 -23.181 1.00 31.20 219 GLY A N 1
ATOM 1484 C CA . GLY A 1 236 ? 26.470 46.547 -24.603 1.00 32.90 219 GLY A CA 1
ATOM 1485 C C . GLY A 1 236 ? 26.381 47.865 -25.274 1.00 34.65 219 GLY A C 1
ATOM 1486 O O . GLY A 1 236 ? 26.299 48.894 -24.652 1.00 33.71 219 GLY A O 1
ATOM 1487 N N . CYS A 1 237 ? 26.438 47.853 -26.633 1.00 37.58 220 CYS A N 1
ATOM 1488 C CA . CYS A 1 237 ? 26.201 49.060 -27.368 1.00 40.52 220 CYS A CA 1
ATOM 1489 C C . CYS A 1 237 ? 25.594 48.725 -28.723 1.00 42.81 220 CYS A C 1
ATOM 1490 O O . CYS A 1 237 ? 25.602 47.578 -29.133 1.00 42.79 220 CYS A O 1
ATOM 1493 N N . ASN A 1 238 ? 24.953 49.731 -29.292 1.00 45.43 221 ASN A N 1
ATOM 1494 C CA . ASN A 1 238 ? 24.344 49.655 -30.595 1.00 50.32 221 ASN A CA 1
ATOM 1495 C C . ASN A 1 238 ? 24.862 50.857 -31.394 1.00 52.91 221 ASN A C 1
ATOM 1496 O O . ASN A 1 238 ? 24.123 51.796 -31.646 1.00 54.44 221 ASN A O 1
ATOM 1501 N N . ARG A 1 239 ? 26.146 50.815 -31.751 1.00 57.56 222 ARG A N 1
ATOM 1502 C CA . ARG A 1 239 ? 26.813 51.823 -32.610 1.00 60.81 222 ARG A CA 1
ATOM 1503 C C . ARG A 1 239 ? 26.460 51.686 -34.096 1.00 65.35 222 ARG A C 1
ATOM 1504 O O . ARG A 1 239 ? 25.689 52.488 -34.650 1.00 66.30 222 ARG A O 1
ATOM 1505 N N . ASP A 1 240 ? 27.012 50.666 -34.748 1.00 66.97 223 ASP A N 1
ATOM 1506 C CA . ASP A 1 240 ? 26.778 50.442 -36.189 1.00 68.41 223 ASP A CA 1
ATOM 1507 C C . ASP A 1 240 ? 25.310 50.152 -36.531 1.00 67.81 223 ASP A C 1
ATOM 1508 O O . ASP A 1 240 ? 24.977 50.017 -37.719 1.00 71.01 223 ASP A O 1
ATOM 1509 N N . GLY A 1 241 ? 24.440 50.165 -35.503 1.00 63.90 224 GLY A N 1
ATOM 1510 C CA . GLY A 1 241 ? 23.135 49.495 -35.527 1.00 61.67 224 GLY A CA 1
ATOM 1511 C C . GLY A 1 241 ? 23.346 48.006 -35.267 1.00 60.49 224 GLY A C 1
ATOM 1512 O O . GLY A 1 241 ? 22.397 47.196 -35.350 1.00 58.11 224 GLY A O 1
ATOM 1513 N N . GLU A 1 242 ? 24.604 47.680 -34.908 1.00 61.97 225 GLU A N 1
ATOM 1514 C CA . GLU A 1 242 ? 25.094 46.328 -34.657 1.00 62.80 225 GLU A CA 1
ATOM 1515 C C . GLU A 1 242 ? 25.316 46.235 -33.169 1.00 61.30 225 GLU A C 1
ATOM 1516 O O . GLU A 1 242 ? 25.963 47.107 -32.607 1.00 60.36 225 GLU A O 1
ATOM 1518 N N . HIS A 1 243 ? 24.853 45.132 -32.584 1.00 60.82 226 HIS A N 1
ATOM 1519 C CA . HIS A 1 243 ? 24.436 45.072 -31.212 1.00 58.90 226 HIS A CA 1
ATOM 1520 C C . HIS A 1 243 ? 25.453 44.347 -30.285 1.00 57.06 226 HIS A C 1
ATOM 1521 O O . HIS A 1 243 ? 25.126 43.333 -29.706 1.00 53.86 226 HIS A O 1
ATOM 1523 N N . THR A 1 244 ? 26.685 44.855 -30.207 1.00 55.27 227 THR A N 1
ATOM 1524 C CA . THR A 1 244 ? 27.786 44.130 -29.551 1.00 53.49 227 THR A CA 1
ATOM 1525 C C . THR A 1 244 ? 27.643 44.210 -28.032 1.00 48.64 227 THR A C 1
ATOM 1526 O O . THR A 1 244 ? 27.181 45.206 -27.494 1.00 45.60 227 THR A O 1
ATOM 1530 N N . THR A 1 245 ? 28.043 43.120 -27.397 1.00 47.07 228 THR A N 1
ATOM 1531 C CA . THR A 1 245 ? 28.130 42.991 -25.953 1.00 45.68 228 THR A CA 1
ATOM 1532 C C . THR A 1 245 ? 29.533 42.530 -25.694 1.00 45.49 228 THR A C 1
ATOM 1533 O O . THR A 1 245 ? 30.202 42.007 -26.567 1.00 48.22 228 THR A O 1
ATOM 1537 N N . THR A 1 246 ? 29.984 42.787 -24.479 1.00 44.37 229 THR A N 1
ATOM 1538 C CA . THR A 1 246 ? 31.258 42.264 -23.992 1.00 44.62 229 THR A CA 1
ATOM 1539 C C . THR A 1 246 ? 31.159 40.724 -23.841 1.00 45.42 229 THR A C 1
ATOM 1540 O O . THR A 1 246 ? 30.147 40.224 -23.430 1.00 42.46 229 THR A O 1
ATOM 1544 N N . ASP A 1 247 ? 32.177 39.959 -24.271 1.00 50.34 230 ASP A N 1
ATOM 1545 C CA . ASP A 1 247 ? 32.199 38.536 -23.816 1.00 53.07 230 ASP A CA 1
ATOM 1546 C C . ASP A 1 247 ? 32.409 38.569 -22.275 1.00 50.14 230 ASP A C 1
ATOM 1547 O O . ASP A 1 247 ? 31.778 37.825 -21.515 1.00 52.79 230 ASP A O 1
ATOM 1552 N N . VAL A 1 248 ? 33.273 39.474 -21.816 1.00 48.83 231 VAL A N 1
ATOM 1553 C CA . VAL A 1 248 ? 33.548 39.593 -20.398 1.00 46.65 231 VAL A CA 1
ATOM 1554 C C . VAL A 1 248 ? 32.243 39.956 -19.761 1.00 44.09 231 VAL A C 1
ATOM 1555 O O . VAL A 1 248 ? 31.450 40.741 -20.318 1.00 45.19 231 VAL A O 1
ATOM 1559 N N . GLY A 1 249 ? 32.039 39.371 -18.591 1.00 41.41 232 GLY A N 1
ATOM 1560 C CA . GLY A 1 249 ? 31.114 39.873 -17.596 1.00 39.19 232 GLY A CA 1
ATOM 1561 C C . GLY A 1 249 ? 31.669 39.964 -16.165 1.00 37.28 232 GLY A C 1
ATOM 1562 O O . GLY A 1 249 ? 32.164 38.965 -15.583 1.00 39.52 232 GLY A O 1
ATOM 1563 N N . LEU A 1 250 ? 31.548 41.162 -15.601 1.00 33.99 233 LEU A N 1
ATOM 1564 C CA . LEU A 1 250 ? 32.114 41.514 -14.251 1.00 31.34 233 LEU A CA 1
ATOM 1565 C C . LEU A 1 250 ? 31.119 41.043 -13.245 1.00 29.12 233 LEU A C 1
ATOM 1566 O O . LEU A 1 250 ? 29.912 41.170 -13.468 1.00 27.97 233 LEU A O 1
ATOM 1571 N N . SER A 1 251 ? 31.618 40.444 -12.151 1.00 27.22 234 SER A N 1
ATOM 1572 C CA . SER A 1 251 ? 30.720 40.028 -11.042 1.00 25.94 234 SER A CA 1
ATOM 1573 C C . SER A 1 251 ? 31.096 40.804 -9.817 1.00 25.10 234 SER A C 1
ATOM 1574 O O . SER A 1 251 ? 32.263 41.102 -9.549 1.00 25.12 234 SER A O 1
ATOM 1577 N N . ILE A 1 252 ? 30.083 41.158 -9.057 1.00 24.56 235 ILE A N 1
ATOM 1578 C CA . ILE A 1 252 ? 30.284 41.751 -7.743 1.00 24.36 235 ILE A CA 1
ATOM 1579 C C . ILE A 1 252 ? 29.560 40.860 -6.765 1.00 23.97 235 ILE A C 1
ATOM 1580 O O . ILE A 1 252 ? 28.381 40.559 -6.929 1.00 23.17 235 ILE A O 1
ATOM 1585 N N . VAL A 1 253 ? 30.240 40.473 -5.680 1.00 24.28 236 VAL A N 1
ATOM 1586 C CA . VAL A 1 253 ? 29.703 39.449 -4.861 1.00 24.18 236 VAL A CA 1
ATOM 1587 C C . VAL A 1 253 ? 29.718 39.929 -3.425 1.00 24.46 236 VAL A C 1
ATOM 1588 O O . VAL A 1 253 ? 30.790 40.278 -2.999 1.00 24.60 236 VAL A O 1
ATOM 1592 N N . ASP A 1 254 ? 28.573 39.918 -2.697 1.00 24.58 237 ASP A N 1
ATOM 1593 C CA . ASP A 1 254 ? 28.520 40.331 -1.325 1.00 25.37 237 ASP A CA 1
ATOM 1594 C C . ASP A 1 254 ? 28.581 39.016 -0.574 1.00 25.44 237 ASP A C 1
ATOM 1595 O O . ASP A 1 254 ? 27.661 38.223 -0.620 1.00 25.62 237 ASP A O 1
ATOM 1600 N N . THR A 1 255 ? 29.615 38.847 0.238 1.00 25.69 238 THR A N 1
ATOM 1601 C CA . THR A 1 255 ? 29.783 37.659 1.069 1.00 25.31 238 THR A CA 1
ATOM 1602 C C . THR A 1 255 ? 29.727 38.078 2.557 1.00 26.03 238 THR A C 1
ATOM 1603 O O . THR A 1 255 ? 29.646 39.258 2.927 1.00 25.76 238 THR A O 1
ATOM 1607 N N . THR A 1 256 ? 29.828 37.080 3.419 1.00 26.50 239 THR A N 1
ATOM 1608 C CA . THR A 1 256 ? 29.812 37.347 4.846 1.00 27.48 239 THR A CA 1
ATOM 1609 C C . THR A 1 256 ? 31.093 38.051 5.256 1.00 27.84 239 THR A C 1
ATOM 1610 O O . THR A 1 256 ? 31.235 38.460 6.390 1.00 28.88 239 THR A O 1
ATOM 1614 N N . ALA A 1 257 ? 32.090 38.090 4.399 1.00 26.99 240 ALA A N 1
ATOM 1615 C CA . ALA A 1 257 ? 33.379 38.680 4.689 1.00 27.74 240 ALA A CA 1
ATOM 1616 C C . ALA A 1 257 ? 33.585 40.023 3.939 1.00 27.57 240 ALA A C 1
ATOM 1617 O O . ALA A 1 257 ? 34.707 40.612 3.967 1.00 28.47 240 ALA A O 1
ATOM 1619 N N . GLY A 1 258 ? 32.527 40.456 3.247 1.00 26.74 241 GLY A N 1
ATOM 1620 C CA . GLY A 1 258 ? 32.474 41.705 2.576 1.00 26.55 241 GLY A CA 1
ATOM 1621 C C . GLY A 1 258 ? 32.283 41.530 1.050 1.00 25.56 241 GLY A C 1
ATOM 1622 O O . GLY A 1 258 ? 32.104 40.421 0.504 1.00 24.76 241 GLY A O 1
ATOM 1623 N N . ARG A 1 259 ? 32.384 42.663 0.384 1.00 25.56 242 ARG A N 1
ATOM 1624 C CA . ARG A 1 259 ? 32.127 42.730 -1.063 1.00 25.01 242 ARG A CA 1
ATOM 1625 C C . ARG A 1 259 ? 33.442 42.461 -1.813 1.00 24.92 242 ARG A C 1
ATOM 1626 O O . ARG A 1 259 ? 34.492 42.972 -1.453 1.00 25.18 242 ARG A O 1
ATOM 1634 N N . VAL A 1 260 ? 33.318 41.617 -2.825 1.00 24.40 243 VAL A N 1
ATOM 1635 C CA . VAL A 1 260 ? 34.444 41.159 -3.652 1.00 24.88 243 VAL A CA 1
ATOM 1636 C C . VAL A 1 260 ? 34.081 41.426 -5.102 1.00 25.13 243 VAL A C 1
ATOM 1637 O O . VAL A 1 260 ? 32.944 41.182 -5.537 1.00 24.41 243 VAL A O 1
ATOM 1641 N N . LEU A 1 261 ? 35.085 41.829 -5.850 1.00 26.49 244 LEU A N 1
ATOM 1642 C CA . LEU A 1 261 ? 34.940 42.086 -7.315 1.00 27.50 244 LEU A CA 1
ATOM 1643 C C . LEU A 1 261 ? 35.641 40.973 -8.020 1.00 27.31 244 LEU A C 1
ATOM 1644 O O . LEU A 1 261 ? 36.794 40.697 -7.703 1.00 27.60 244 LEU A O 1
ATOM 1649 N N . VAL A 1 262 ? 34.988 40.323 -8.965 1.00 27.37 245 VAL A N 1
ATOM 1650 C CA . VAL A 1 262 ? 35.600 39.234 -9.797 1.00 27.74 245 VAL A CA 1
ATOM 1651 C C . VAL A 1 262 ? 35.652 39.734 -11.258 1.00 28.88 245 VAL A C 1
ATOM 1652 O O . VAL A 1 262 ? 34.608 40.007 -11.840 1.00 27.97 245 VAL A O 1
ATOM 1656 N N . SER A 1 263 ? 36.851 39.870 -11.824 1.00 30.45 246 SER A N 1
ATOM 1657 C CA . SER A 1 263 ? 37.008 40.525 -13.149 1.00 32.44 246 SER A CA 1
ATOM 1658 C C . SER A 1 263 ? 37.716 39.587 -14.120 1.00 33.29 246 SER A C 1
ATOM 1659 O O . SER A 1 263 ? 38.896 39.413 -13.998 1.00 33.86 246 SER A O 1
ATOM 1662 N N . PRO A 1 264 ? 36.960 38.963 -15.018 1.00 33.35 247 PRO A N 1
ATOM 1663 C CA . PRO A 1 264 ? 37.490 38.016 -15.931 1.00 34.68 247 PRO A CA 1
ATOM 1664 C C . PRO A 1 264 ? 38.128 38.735 -17.079 1.00 36.09 247 PRO A C 1
ATOM 1665 O O . PRO A 1 264 ? 37.733 39.875 -17.394 1.00 35.05 247 PRO A O 1
ATOM 1669 N N . SER A 1 265 ? 39.103 38.040 -17.655 1.00 38.10 248 SER A N 1
ATOM 1670 C CA . SER A 1 265 ? 39.687 38.378 -18.947 1.00 40.47 248 SER A CA 1
ATOM 1671 C C . SER A 1 265 ? 39.992 37.123 -19.696 1.00 41.67 248 SER A C 1
ATOM 1672 O O . SER A 1 265 ? 40.476 36.151 -19.107 1.00 40.87 248 SER A O 1
ATOM 1675 N N . ARG A 1 266 ? 39.847 37.210 -21.036 1.00 42.57 249 ARG A N 1
ATOM 1676 C CA . ARG A 1 266 ? 40.158 36.088 -21.913 1.00 44.77 249 ARG A CA 1
ATOM 1677 C C . ARG A 1 266 ? 41.620 36.122 -22.274 1.00 45.55 249 ARG A C 1
ATOM 1678 O O . ARG A 1 266 ? 42.022 37.097 -22.925 1.00 46.65 249 ARG A O 1
ATOM 1686 N N . ALA A 1 267 ? 42.395 35.095 -21.904 1.00 44.76 250 ALA A N 1
ATOM 1687 C CA . ALA A 1 267 ? 43.811 34.986 -22.260 1.00 46.48 250 ALA A CA 1
ATOM 1688 C C . ALA A 1 267 ? 43.948 34.595 -23.728 1.00 48.55 250 ALA A C 1
ATOM 1689 O O . ALA A 1 267 ? 42.999 34.091 -24.340 1.00 48.17 250 ALA A O 1
ATOM 1691 N N . PHE A 1 268 ? 45.174 34.759 -24.241 1.00 50.72 251 PHE A N 1
ATOM 1692 C CA . PHE A 1 268 ? 45.489 34.568 -25.636 1.00 53.29 251 PHE A CA 1
ATOM 1693 C C . PHE A 1 268 ? 45.089 33.211 -26.187 1.00 53.87 251 PHE A C 1
ATOM 1694 O O . PHE A 1 268 ? 44.964 33.095 -27.413 1.00 55.88 251 PHE A O 1
ATOM 1702 N N . ASP A 1 269 ? 45.008 32.163 -25.322 1.00 52.02 252 ASP A N 1
ATOM 1703 C CA . ASP A 1 269 ? 44.607 30.850 -25.745 1.00 53.00 252 ASP A CA 1
ATOM 1704 C C . ASP A 1 269 ? 43.110 30.676 -25.593 1.00 52.05 252 ASP A C 1
ATOM 1705 O O . ASP A 1 269 ? 42.619 29.543 -25.581 1.00 52.84 252 ASP A O 1
ATOM 1710 N N . GLY A 1 270 ? 42.401 31.815 -25.319 1.00 50.99 253 GLY A N 1
ATOM 1711 C CA . GLY A 1 270 ? 40.960 31.796 -25.029 1.00 49.81 253 GLY A CA 1
ATOM 1712 C C . GLY A 1 270 ? 40.551 31.655 -23.590 1.00 48.02 253 GLY A C 1
ATOM 1713 O O . GLY A 1 270 ? 39.497 32.145 -23.241 1.00 46.84 253 GLY A O 1
ATOM 1714 N N . GLU A 1 271 ? 41.297 30.903 -22.790 1.00 47.98 254 GLU A N 1
ATOM 1715 C CA . GLU A 1 271 ? 40.753 30.553 -21.483 1.00 45.97 254 GLU A CA 1
ATOM 1716 C C . GLU A 1 271 ? 40.454 31.794 -20.610 1.00 44.16 254 GLU A C 1
ATOM 1717 O O . GLU A 1 271 ? 41.201 32.746 -20.617 1.00 44.09 254 GLU A O 1
ATOM 1723 N N . TRP A 1 272 ? 39.353 31.768 -19.862 1.00 42.43 255 TRP A N 1
ATOM 1724 C CA . TRP A 1 272 ? 39.037 32.856 -18.945 1.00 41.57 255 TRP A CA 1
ATOM 1725 C C . TRP A 1 272 ? 39.994 32.822 -17.702 1.00 39.22 255 TRP A C 1
ATOM 1726 O O . TRP A 1 272 ? 40.350 31.756 -17.231 1.00 37.96 255 TRP A O 1
ATOM 1737 N N . VAL A 1 273 ? 40.443 33.997 -17.276 1.00 37.94 256 VAL A N 1
ATOM 1738 C CA . VAL A 1 273 ? 41.208 34.176 -16.052 1.00 37.31 256 VAL A CA 1
ATOM 1739 C C . VAL A 1 273 ? 40.592 35.344 -15.261 1.00 36.33 256 VAL A C 1
ATOM 1740 O O . VAL A 1 273 ? 40.342 36.393 -15.801 1.00 36.13 256 VAL A O 1
ATOM 1744 N N . SER A 1 274 ? 40.376 35.170 -13.954 1.00 35.56 257 SER A N 1
ATOM 1745 C CA . SER A 1 274 ? 39.646 36.157 -13.157 1.00 35.26 257 SER A CA 1
ATOM 1746 C C . SER A 1 274 ? 40.497 36.689 -12.054 1.00 34.71 257 SER A C 1
ATOM 1747 O O . SER A 1 274 ? 41.289 35.935 -11.495 1.00 34.69 257 SER A O 1
ATOM 1750 N N . THR A 1 275 ? 40.430 37.995 -11.844 1.00 33.63 258 THR A N 1
ATOM 1751 C CA . THR A 1 275 ? 41.099 38.580 -10.730 1.00 33.52 258 THR A CA 1
ATOM 1752 C C . THR A 1 275 ? 40.026 38.801 -9.605 1.00 30.48 258 THR A C 1
ATOM 1753 O O . THR A 1 275 ? 38.927 39.226 -9.871 1.00 29.27 258 THR A O 1
ATOM 1757 N N . PHE A 1 276 ? 40.341 38.398 -8.402 1.00 29.58 259 PHE A N 1
ATOM 1758 C CA . PHE A 1 276 ? 39.452 38.606 -7.235 1.00 28.17 259 PHE A CA 1
ATOM 1759 C C . PHE A 1 276 ? 40.122 39.708 -6.375 1.00 28.29 259 PHE A C 1
ATOM 1760 O O . PHE A 1 276 ? 41.305 39.563 -6.024 1.00 28.77 259 PHE A O 1
ATOM 1768 N N . SER A 1 277 ? 39.390 40.782 -6.087 1.00 27.47 260 SER A N 1
ATOM 1769 C CA . SER A 1 277 ? 39.898 41.948 -5.382 1.00 28.08 260 SER A CA 1
ATOM 1770 C C . SER A 1 277 ? 38.776 42.523 -4.434 1.00 27.16 260 SER A C 1
ATOM 1771 O O . SER A 1 277 ? 37.596 42.265 -4.573 1.00 25.84 260 SER A O 1
ATOM 1774 N N . ALA A 1 278 ? 39.225 43.359 -3.543 1.00 27.75 261 ALA A N 1
ATOM 1775 C CA . ALA A 1 278 ? 38.326 44.053 -2.622 1.00 27.63 261 ALA A CA 1
ATOM 1776 C C . ALA A 1 278 ? 37.333 44.904 -3.395 1.00 27.39 261 ALA A C 1
ATOM 1777 O O . ALA A 1 278 ? 37.698 45.752 -4.265 1.00 27.80 261 ALA A O 1
ATOM 1779 N N . GLY A 1 279 ? 36.057 44.703 -3.074 1.00 26.61 262 GLY A N 1
ATOM 1780 C CA . GLY A 1 279 ? 34.982 45.546 -3.641 1.00 26.61 262 GLY A CA 1
ATOM 1781 C C . GLY A 1 279 ? 34.818 46.959 -3.134 1.00 27.67 262 GLY A C 1
ATOM 1782 O O . GLY A 1 279 ? 33.719 47.294 -2.669 1.00 27.93 262 GLY A O 1
ATOM 1783 N N . THR A 1 280 ? 35.860 47.783 -3.144 1.00 28.72 263 THR A N 1
ATOM 1784 C CA . THR A 1 280 ? 35.755 49.186 -2.820 1.00 30.06 263 THR A CA 1
ATOM 1785 C C . THR A 1 280 ? 34.930 49.917 -3.883 1.00 30.04 263 THR A C 1
ATOM 1786 O O . THR A 1 280 ? 34.817 49.402 -4.998 1.00 29.32 263 THR A O 1
ATOM 1790 N N . PRO A 1 281 ? 34.331 51.058 -3.532 1.00 31.18 264 PRO A N 1
ATOM 1791 C CA . PRO A 1 281 ? 33.639 51.887 -4.575 1.00 31.61 264 PRO A CA 1
ATOM 1792 C C . PRO A 1 281 ? 34.602 52.303 -5.672 1.00 32.69 264 PRO A C 1
ATOM 1793 O O . PRO A 1 281 ? 34.237 52.210 -6.875 1.00 32.20 264 PRO A O 1
ATOM 1797 N N . PHE A 1 282 ? 35.804 52.688 -5.263 1.00 34.30 265 PHE A N 1
ATOM 1798 C CA . PHE A 1 282 ? 36.862 53.018 -6.239 1.00 36.04 265 PHE A CA 1
ATOM 1799 C C . PHE A 1 282 ? 37.172 51.861 -7.199 1.00 34.64 265 PHE A C 1
ATOM 1800 O O . PHE A 1 282 ? 37.025 52.030 -8.415 1.00 34.75 265 PHE A O 1
ATOM 1808 N N . ALA A 1 283 ? 37.554 50.702 -6.666 1.00 33.49 266 ALA A N 1
ATOM 1809 C CA . ALA A 1 283 ? 37.802 49.518 -7.493 1.00 32.52 266 ALA A CA 1
ATOM 1810 C C . ALA A 1 283 ? 36.595 49.164 -8.344 1.00 31.36 266 ALA A C 1
ATOM 1811 O O . ALA A 1 283 ? 36.756 48.740 -9.500 1.00 31.03 266 ALA A O 1
ATOM 1813 N N . THR A 1 284 ? 35.374 49.285 -7.814 1.00 30.33 267 THR A N 1
ATOM 1814 C CA . THR A 1 284 ? 34.193 48.958 -8.612 1.00 29.78 267 THR A CA 1
ATOM 1815 C C . THR A 1 284 ? 34.059 49.891 -9.846 1.00 30.76 267 THR A C 1
ATOM 1816 O O . THR A 1 284 ? 33.802 49.401 -10.930 1.00 30.51 267 THR A O 1
ATOM 1820 N N . ALA A 1 285 ? 34.203 51.187 -9.629 1.00 32.10 268 ALA A N 1
ATOM 1821 C CA . ALA A 1 285 ? 34.156 52.237 -10.647 1.00 33.67 268 ALA A CA 1
ATOM 1822 C C . ALA A 1 285 ? 35.122 51.983 -11.747 1.00 34.97 268 ALA A C 1
ATOM 1823 O O . ALA A 1 285 ? 34.785 52.199 -12.908 1.00 35.60 268 ALA A O 1
ATOM 1825 N N . VAL A 1 286 ? 36.297 51.503 -11.392 1.00 35.87 269 VAL A N 1
ATOM 1826 C CA . VAL A 1 286 ? 37.374 51.292 -12.322 1.00 37.45 269 VAL A CA 1
ATOM 1827 C C . VAL A 1 286 ? 37.072 50.073 -13.150 1.00 36.73 269 VAL A C 1
ATOM 1828 O O . VAL A 1 286 ? 37.313 50.059 -14.366 1.00 37.56 269 VAL A O 1
ATOM 1832 N N . ALA A 1 287 ? 36.547 49.057 -12.485 1.00 35.22 270 ALA A N 1
ATOM 1833 C CA . ALA A 1 287 ? 36.202 47.819 -13.149 1.00 34.93 270 ALA A CA 1
ATOM 1834 C C . ALA A 1 287 ? 35.030 48.038 -14.157 1.00 35.08 270 ALA A C 1
ATOM 1835 O O . ALA A 1 287 ? 34.977 47.419 -15.209 1.00 35.83 270 ALA A O 1
ATOM 1837 N N . ILE A 1 288 ? 34.129 48.950 -13.830 1.00 35.79 271 ILE A N 1
ATOM 1838 C CA . ILE A 1 288 ? 32.984 49.274 -14.709 1.00 37.01 271 ILE A CA 1
ATOM 1839 C C . ILE A 1 288 ? 33.491 50.031 -15.891 1.00 39.67 271 ILE A C 1
ATOM 1840 O O . ILE A 1 288 ? 33.153 49.694 -16.973 1.00 40.09 271 ILE A O 1
ATOM 1845 N N . ASP A 1 289 ? 34.289 51.069 -15.680 1.00 42.52 272 ASP A N 1
ATOM 1846 C CA . ASP A 1 289 ? 35.078 51.692 -16.793 1.00 45.51 272 ASP A CA 1
ATOM 1847 C C . ASP A 1 289 ? 35.800 50.673 -17.646 1.00 45.28 272 ASP A C 1
ATOM 1848 O O . ASP A 1 289 ? 35.765 50.731 -18.872 1.00 46.02 272 ASP A O 1
ATOM 1853 N N . GLN A 1 290 ? 36.490 49.743 -17.010 1.00 44.50 273 GLN A N 1
ATOM 1854 C CA . GLN A 1 290 ? 37.315 48.800 -17.749 1.00 45.25 273 GLN A CA 1
ATOM 1855 C C . GLN A 1 290 ? 36.474 47.915 -18.646 1.00 44.28 273 GLN A C 1
ATOM 1856 O O . GLN A 1 290 ? 36.796 47.742 -19.852 1.00 45.27 273 GLN A O 1
ATOM 1862 N N . LEU A 1 291 ? 35.377 47.436 -18.084 1.00 41.83 274 LEU A N 1
ATOM 1863 C CA . LEU A 1 291 ? 34.396 46.606 -18.777 1.00 41.04 274 LEU A CA 1
ATOM 1864 C C . LEU A 1 291 ? 33.896 47.343 -20.000 1.00 42.38 274 LEU A C 1
ATOM 1865 O O . LEU A 1 291 ? 33.863 46.798 -21.141 1.00 43.38 274 LEU A O 1
ATOM 1870 N N . ILE A 1 292 ? 33.542 48.604 -19.811 1.00 43.12 275 ILE A N 1
ATOM 1871 C CA . ILE A 1 292 ? 32.967 49.353 -20.923 1.00 44.09 275 ILE A CA 1
ATOM 1872 C C . ILE A 1 292 ? 33.992 49.565 -22.007 1.00 48.05 275 ILE A C 1
ATOM 1873 O O . ILE A 1 292 ? 33.652 49.469 -23.204 1.00 47.15 275 ILE A O 1
ATOM 1878 N N . ALA A 1 293 ? 35.237 49.854 -21.593 1.00 49.41 276 ALA A N 1
ATOM 1879 C CA . ALA A 1 293 ? 36.354 50.010 -22.504 1.00 52.29 276 ALA A CA 1
ATOM 1880 C C . ALA A 1 293 ? 36.394 48.915 -23.541 1.00 53.77 276 ALA A C 1
ATOM 1881 O O . ALA A 1 293 ? 36.684 49.212 -24.623 1.00 55.00 276 ALA A O 1
ATOM 1883 N N . ASN A 1 294 ? 36.117 47.657 -23.229 1.00 54.89 277 ASN A N 1
ATOM 1884 C CA . ASN A 1 294 ? 36.106 46.683 -24.317 1.00 56.88 277 ASN A CA 1
ATOM 1885 C C . ASN A 1 294 ? 35.199 47.074 -25.522 1.00 56.10 277 ASN A C 1
ATOM 1886 O O . ASN A 1 294 ? 35.445 46.600 -26.628 1.00 60.20 277 ASN A O 1
ATOM 1891 N N . LEU A 1 295 ? 34.200 47.952 -25.362 1.00 53.09 278 LEU A N 1
ATOM 1892 C CA . LEU A 1 295 ? 33.266 48.245 -26.463 1.00 53.25 278 LEU A CA 1
ATOM 1893 C C . LEU A 1 295 ? 33.790 49.233 -27.522 1.00 56.31 278 LEU A C 1
ATOM 1894 O O . LEU A 1 295 ? 34.702 50.024 -27.241 1.00 57.33 278 LEU A O 1
ATOM 1899 N N . PRO A 1 296 ? 33.213 49.189 -28.750 1.00 60.17 279 PRO A N 1
ATOM 1900 C CA . PRO A 1 296 ? 33.617 50.141 -29.818 1.00 63.59 279 PRO A CA 1
ATOM 1901 C C . PRO A 1 296 ? 33.249 51.566 -29.442 1.00 65.96 279 PRO A C 1
ATOM 1902 O O . PRO A 1 296 ? 34.103 52.440 -29.462 1.00 68.40 279 PRO A O 1
ATOM 1906 N N . ASP A 1 297 ? 31.974 51.766 -29.091 1.00 67.45 280 ASP A N 1
ATOM 1907 C CA . ASP A 1 297 ? 31.491 52.961 -28.379 1.00 69.57 280 ASP A CA 1
ATOM 1908 C C . ASP A 1 297 ? 32.671 53.518 -27.607 1.00 71.64 280 ASP A C 1
ATOM 1909 O O . ASP A 1 297 ? 33.131 54.652 -27.855 1.00 72.74 280 ASP A O 1
ATOM 1911 N N . GLY A 1 298 ? 33.148 52.684 -26.678 1.00 71.94 281 GLY A N 1
ATOM 1912 C CA . GLY A 1 298 ? 34.436 52.874 -26.015 1.00 74.00 281 GLY A CA 1
ATOM 1913 C C . GLY A 1 298 ? 34.408 53.815 -24.828 1.00 70.76 281 GLY A C 1
ATOM 1914 O O . GLY A 1 298 ? 34.747 53.421 -23.741 1.00 65.20 281 GLY A O 1
ATOM 1915 N N . GLN A 1 299 ? 34.050 55.077 -25.093 1.00 72.08 282 GLN A N 1
ATOM 1916 C CA . GLN A 1 299 ? 34.161 56.182 -24.133 1.00 70.53 282 GLN A CA 1
ATOM 1917 C C . GLN A 1 299 ? 32.787 56.752 -23.701 1.00 67.55 282 GLN A C 1
ATOM 1918 O O . GLN A 1 299 ? 32.450 57.882 -24.042 1.00 71.39 282 GLN A O 1
ATOM 1920 N N . TRP A 1 300 ? 32.010 55.983 -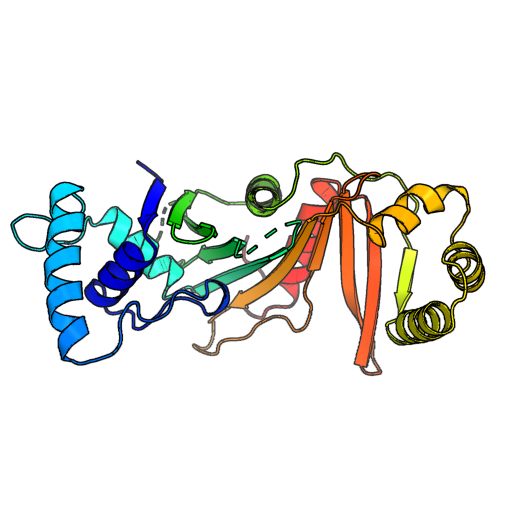22.943 1.00 64.14 283 TRP A N 1
ATOM 1921 C CA . TRP A 1 300 ? 30.680 56.437 -22.446 1.00 59.93 283 TRP A CA 1
ATOM 1922 C C . TRP A 1 300 ? 30.678 57.748 -21.643 1.00 58.80 283 TRP A C 1
ATOM 1923 O O . TRP A 1 300 ? 29.666 58.457 -21.641 1.00 58.21 283 TRP A O 1
ATOM 1934 N N . PHE A 1 301 ? 31.758 58.002 -20.889 1.00 57.57 284 PHE A N 1
ATOM 1935 C CA . PHE A 1 301 ? 31.910 59.228 -20.073 1.00 58.38 284 PHE A CA 1
ATOM 1936 C C . PHE A 1 301 ? 32.978 60.181 -20.623 1.00 61.31 284 PHE A C 1
ATOM 1937 O O . PHE A 1 301 ? 34.171 60.001 -20.365 1.00 63.57 284 PHE A O 1
#

Organism: Mycobacterium marinum (strain ATCC BAA-535 / M) (NCBI:txid216594)